Protein AF-0000000086677294 (afdb_homodimer)

Nearest PDB structures (foldseek):
  6sqw-assembly1_A  TM=6.968E-01  e=6.160E-03  Mus musculus
  2oie-assembly1_C  TM=7.156E-01  e=1.834E-02  Mus musculus
  2oie-assembly1_D  TM=7.224E-01  e=4.894E-02  Mus musculus
  5hzz-assembly2_D  TM=7.094E-01  e=3.888E-01  Deinococcus radiodurans R1 = ATCC 13939 = DSM 20539
  2yfc-assembly1_B  TM=7.334E-01  e=6.015E-01  Deinococcus radiodurans R1 = ATCC 13939 = DSM 20539

Structure (mmCIF, N/CA/C/O backbone):
data_AF-0000000086677294-model_v1
#
loop_
_entity.id
_entity.type
_entity.pdbx_description
1 polymer 'NTP pyrophosphohydrolase MazG putative catalytic core domain-containing protein'
#
loop_
_atom_site.group_PDB
_atom_site.id
_atom_site.type_symbol
_atom_site.label_atom_id
_atom_site.label_alt_id
_atom_site.label_comp_id
_atom_site.label_asym_id
_atom_site.label_entity_id
_atom_site.label_seq_id
_atom_site.pdbx_PDB_ins_code
_atom_site.Cartn_x
_atom_site.Cartn_y
_atom_site.Cartn_z
_atom_site.occupancy
_atom_site.B_iso_or_equiv
_atom_site.auth_seq_id
_atom_site.auth_comp_id
_atom_site.auth_asym_id
_atom_site.auth_atom_id
_atom_site.pdbx_PDB_model_num
ATOM 1 N N . MET A 1 1 ? -27.656 4.434 -43.625 1 32.38 1 MET A N 1
ATOM 2 C CA . MET A 1 1 ? -26.484 5.102 -43.094 1 32.38 1 MET A CA 1
ATOM 3 C C . MET A 1 1 ? -26.344 4.852 -41.594 1 32.38 1 MET A C 1
ATOM 5 O O . MET A 1 1 ? -27.172 5.289 -40.812 1 32.38 1 MET A O 1
ATOM 9 N N . SER A 1 2 ? -25.844 3.594 -41.125 1 30.48 2 SER A N 1
ATOM 10 C CA . SER A 1 2 ? -25.828 2.939 -39.812 1 30.48 2 SER A CA 1
ATOM 11 C C . SER A 1 2 ? -24.953 3.695 -38.812 1 30.48 2 SER A C 1
ATOM 13 O O . SER A 1 2 ? -23.75 3.885 -39.062 1 30.48 2 SER A O 1
ATOM 15 N N . ASP A 1 3 ? -25.484 4.688 -38.062 1 32.97 3 ASP A N 1
ATOM 16 C CA . ASP A 1 3 ? -24.812 5.434 -37 1 32.97 3 ASP A CA 1
ATOM 17 C C . ASP A 1 3 ? -24.219 4.492 -35.969 1 32.97 3 ASP A C 1
ATOM 19 O O . ASP A 1 3 ? -24.953 3.777 -35.281 1 32.97 3 ASP A O 1
ATOM 23 N N . GLU A 1 4 ? -23.047 3.916 -36.25 1 34.78 4 GLU A N 1
ATOM 24 C CA . GLU A 1 4 ? -22.344 3.09 -35.281 1 34.78 4 GLU A CA 1
ATOM 25 C C . GLU A 1 4 ? -22.094 3.85 -33.969 1 34.78 4 GLU A C 1
ATOM 27 O O . GLU A 1 4 ? -21.625 4.988 -34 1 34.78 4 GLU A O 1
ATOM 32 N N . PRO A 1 5 ? -22.906 3.586 -32.906 1 35.19 5 PRO A N 1
ATOM 33 C CA . PRO A 1 5 ? -22.656 4.266 -31.625 1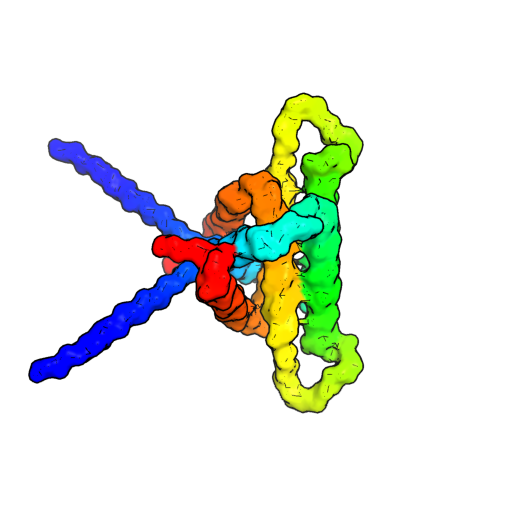 35.19 5 PRO A CA 1
ATOM 34 C C . PRO A 1 5 ? -21.188 4.203 -31.219 1 35.19 5 PRO A C 1
ATOM 36 O O . PRO A 1 5 ? -20.547 3.162 -31.375 1 35.19 5 PRO A O 1
ATOM 39 N N . THR A 1 6 ? -20.391 5.203 -31.516 1 31.95 6 THR A N 1
ATOM 40 C CA . THR A 1 6 ? -19.031 5.328 -30.984 1 31.95 6 THR A CA 1
ATOM 41 C C . THR A 1 6 ? -19.031 5.195 -29.469 1 31.95 6 THR A C 1
ATOM 43 O O . THR A 1 6 ? -19.609 6.031 -28.766 1 31.95 6 THR A O 1
ATOM 46 N N . THR A 1 7 ? -19.375 4.023 -28.938 1 31.12 7 THR A N 1
ATOM 47 C CA . THR A 1 7 ? -19.141 3.859 -27.516 1 31.12 7 THR A CA 1
ATOM 48 C C . THR A 1 7 ? -17.766 4.402 -27.141 1 31.12 7 THR A C 1
ATOM 50 O O . THR A 1 7 ? -16.734 3.904 -27.609 1 31.12 7 THR A O 1
ATOM 53 N N . THR A 1 8 ? -17.609 5.668 -27.172 1 30.52 8 THR A N 1
ATOM 54 C CA . THR A 1 8 ? -16.406 6.207 -26.531 1 30.52 8 THR A CA 1
ATOM 55 C C . THR A 1 8 ? -16.141 5.5 -25.203 1 30.52 8 THR A C 1
ATOM 57 O O . THR A 1 8 ? -16.984 5.52 -24.312 1 30.52 8 THR A O 1
ATOM 60 N N . SER A 1 9 ? -15.852 4.227 -25.219 1 31.84 9 SER A N 1
ATOM 61 C CA . SER A 1 9 ? -15.328 3.627 -24 1 31.84 9 SER A CA 1
ATOM 62 C C . SER A 1 9 ? -14.438 4.609 -23.234 1 31.84 9 SER A C 1
ATOM 64 O O . SER A 1 9 ? -13.328 4.914 -23.672 1 31.84 9 SER A O 1
ATOM 66 N N . ASP A 1 10 ? -14.867 5.711 -22.984 1 31.3 10 ASP A N 1
ATOM 67 C CA . ASP A 1 10 ? -14.188 6.547 -22 1 31.3 10 ASP A CA 1
ATOM 68 C C . ASP A 1 10 ? -13.641 5.707 -20.844 1 31.3 10 ASP A C 1
ATOM 70 O O . ASP A 1 10 ? -14.352 5.453 -19.859 1 31.3 10 ASP A O 1
ATOM 74 N N . THR A 1 11 ? -13.094 4.457 -21.047 1 34.56 11 THR A N 1
ATOM 75 C CA . THR A 1 11 ? -12.305 3.777 -20.016 1 34.56 11 THR A CA 1
ATOM 76 C C . THR A 1 11 ? -11.5 4.781 -19.203 1 34.56 11 THR A C 1
ATOM 78 O O . THR A 1 11 ? -10.523 5.348 -19.703 1 34.56 11 THR A O 1
ATOM 81 N N . ASN A 1 12 ? -12.031 5.812 -18.812 1 36.44 12 ASN A N 1
ATOM 82 C CA . ASN A 1 12 ? -11.375 6.609 -17.781 1 36.44 12 ASN A CA 1
ATOM 83 C C . ASN A 1 12 ? -10.359 5.785 -16.984 1 36.44 12 ASN A C 1
ATOM 85 O O . ASN A 1 12 ? -10.734 5.047 -16.078 1 36.44 12 ASN A O 1
ATOM 89 N N . THR A 1 13 ? -9.562 4.906 -17.516 1 45.16 13 THR A N 1
ATOM 90 C CA . THR A 1 13 ? -8.391 4.156 -17.094 1 45.16 13 THR A CA 1
ATOM 91 C C . THR A 1 13 ? -7.676 4.859 -15.945 1 45.16 13 THR A C 1
ATOM 93 O O . THR A 1 13 ? -6.766 5.66 -16.172 1 45.16 13 THR A O 1
ATOM 96 N N . GLY A 1 14 ? -8.43 5.602 -15.172 1 56.22 14 GLY A N 1
ATOM 97 C CA . GLY A 1 14 ? -7.863 6.383 -14.078 1 56.22 14 GLY A CA 1
ATOM 98 C C . GLY A 1 14 ? -6.797 5.637 -13.297 1 56.22 14 GLY A C 1
ATOM 99 O O . GLY A 1 14 ? -6.684 4.414 -13.406 1 56.22 14 GLY A O 1
ATOM 100 N N . ASP A 1 15 ? -5.738 6.336 -12.758 1 86.5 15 ASP A N 1
ATOM 101 C CA . ASP A 1 15 ? -4.527 6.02 -12 1 86.5 15 ASP A CA 1
ATOM 102 C C . ASP A 1 15 ? -4.871 5.305 -10.695 1 86.5 15 ASP A C 1
ATOM 104 O O . ASP A 1 15 ? -5.578 5.852 -9.844 1 86.5 15 ASP A O 1
ATOM 108 N N . THR A 1 16 ? -4.809 3.885 -10.727 1 97 16 THR A N 1
ATOM 109 C CA . THR A 1 16 ? -5.09 3.033 -9.578 1 97 16 THR A CA 1
ATOM 110 C C . THR A 1 16 ? -4.648 3.707 -8.281 1 97 16 THR A C 1
ATOM 112 O O . THR A 1 16 ? -5.355 3.65 -7.27 1 97 16 THR A O 1
ATOM 115 N N . PHE A 1 17 ? -3.607 4.391 -8.297 1 97.94 17 PHE A N 1
ATOM 116 C CA . PHE A 1 17 ? -3.135 5.07 -7.094 1 97.94 17 PHE A CA 1
ATOM 117 C C . PHE A 1 17 ? -4.047 6.234 -6.734 1 97.94 17 PHE A C 1
ATOM 119 O O . PHE A 1 17 ? -4.375 6.438 -5.562 1 97.94 17 PHE A O 1
ATOM 126 N N . THR A 1 18 ? -4.441 6.957 -7.684 1 96.75 18 THR A N 1
ATOM 127 C CA . THR A 1 18 ? -5.375 8.055 -7.438 1 96.75 18 THR A CA 1
ATOM 128 C C . THR A 1 18 ? -6.699 7.523 -6.891 1 96.75 18 THR A C 1
ATOM 130 O O . THR A 1 18 ? -7.285 8.117 -5.984 1 96.75 18 THR A O 1
ATOM 133 N N . HIS A 1 19 ? -7.168 6.434 -7.445 1 97 19 HIS A N 1
ATOM 134 C CA . HIS A 1 19 ? -8.375 5.809 -6.918 1 97 19 HIS A CA 1
ATOM 135 C C . HIS A 1 19 ? -8.219 5.465 -5.438 1 97 19 HIS A C 1
ATOM 137 O O . HIS A 1 19 ? -9.133 5.688 -4.645 1 97 19 HIS A O 1
ATOM 143 N N . LEU A 1 20 ? -7.09 4.906 -5.047 1 98.12 20 LEU A N 1
ATOM 144 C CA . LEU A 1 20 ? -6.832 4.57 -3.65 1 98.12 20 LEU A CA 1
ATOM 145 C C . LEU A 1 20 ? -6.895 5.816 -2.771 1 98.12 20 LEU A C 1
ATOM 147 O O . LEU A 1 20 ? -7.531 5.805 -1.717 1 98.12 20 LEU A O 1
ATOM 151 N N . VAL A 1 21 ? -6.25 6.887 -3.227 1 98.12 21 VAL A N 1
ATOM 152 C CA . VAL A 1 21 ? -6.195 8.125 -2.451 1 98.12 21 VAL A CA 1
ATOM 153 C C . VAL A 1 21 ? -7.602 8.688 -2.285 1 98.12 21 VAL A C 1
ATOM 155 O O . VAL A 1 21 ? -7.996 9.078 -1.183 1 98.12 21 VAL A O 1
ATOM 158 N N . GLU A 1 22 ? -8.328 8.68 -3.359 1 97.88 22 GLU A N 1
ATOM 159 C CA . GLU A 1 22 ? -9.688 9.211 -3.303 1 97.88 22 GLU A CA 1
ATOM 160 C C . GLU A 1 22 ? -10.586 8.336 -2.438 1 97.88 22 GLU A C 1
ATOM 162 O O . GLU A 1 22 ? -11.477 8.836 -1.748 1 97.88 22 GLU A O 1
ATOM 167 N N . LEU A 1 23 ? -10.422 7.066 -2.49 1 98.12 23 LEU A N 1
ATOM 168 C CA . LEU A 1 23 ? -11.164 6.152 -1.633 1 98.12 23 LEU A CA 1
ATOM 169 C C . LEU A 1 23 ? -10.891 6.445 -0.161 1 98.12 23 LEU A C 1
ATOM 171 O O . LEU A 1 23 ? -11.82 6.48 0.649 1 98.12 23 LEU A O 1
ATOM 175 N N . VAL A 1 24 ? -9.602 6.629 0.179 1 98.31 24 VAL A N 1
ATOM 176 C CA . VAL A 1 24 ? -9.219 6.926 1.557 1 98.31 24 VAL A CA 1
ATOM 177 C C . VAL A 1 24 ? -9.891 8.219 2.012 1 98.31 24 VAL A C 1
ATOM 179 O O . VAL A 1 24 ? -10.469 8.281 3.1 1 98.31 24 VAL A O 1
ATOM 182 N N . ALA A 1 25 ? -9.836 9.258 1.168 1 97.88 25 ALA A N 1
ATOM 183 C CA . ALA A 1 25 ? -10.492 10.523 1.489 1 97.88 25 ALA A CA 1
ATOM 184 C C . ALA A 1 25 ? -11.992 10.336 1.682 1 97.88 25 ALA A C 1
ATOM 186 O O . ALA A 1 25 ? -12.586 10.906 2.598 1 97.88 25 ALA A O 1
ATOM 187 N N . ALA A 1 26 ? -12.609 9.57 0.837 1 98.31 26 ALA A N 1
ATOM 188 C CA . ALA A 1 26 ? -14.047 9.305 0.915 1 98.31 26 ALA A CA 1
ATOM 189 C C . ALA A 1 26 ? -14.398 8.586 2.217 1 98.31 26 ALA A C 1
ATOM 191 O O . ALA A 1 26 ? -15.398 8.914 2.859 1 98.31 26 ALA A O 1
ATOM 192 N N . LEU A 1 27 ? -13.602 7.625 2.576 1 97.88 27 LEU A N 1
ATOM 193 C CA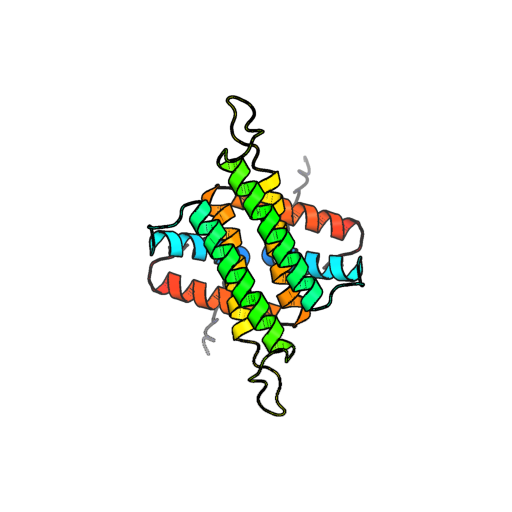 . LEU A 1 27 ? -13.828 6.879 3.809 1 97.88 27 LEU A CA 1
ATOM 194 C C . LEU A 1 27 ? -13.719 7.789 5.027 1 97.88 27 LEU A C 1
ATOM 196 O O . LEU A 1 27 ? -14.5 7.664 5.973 1 97.88 27 LEU A O 1
ATOM 200 N N . ASP A 1 28 ? -12.75 8.68 4.992 1 97.19 28 ASP A N 1
ATOM 201 C CA . ASP A 1 28 ? -12.617 9.648 6.078 1 97.19 28 ASP A CA 1
ATOM 202 C C . ASP A 1 28 ? -13.867 10.508 6.195 1 97.19 28 ASP A C 1
ATOM 204 O O . ASP A 1 28 ? -14.281 10.859 7.305 1 97.19 28 ASP A O 1
ATOM 208 N N . ARG A 1 29 ? -14.414 10.914 5.059 1 96.12 29 ARG A N 1
ATOM 209 C CA . ARG A 1 29 ? -15.625 11.719 5.055 1 96.12 29 ARG A CA 1
ATOM 210 C C . ARG A 1 29 ? -16.812 10.93 5.594 1 96.12 29 ARG A C 1
ATOM 212 O O . ARG A 1 29 ? -17.609 11.445 6.375 1 96.12 29 ARG A O 1
ATOM 219 N N . ARG A 1 30 ? -16.938 9.75 5.172 1 96.69 30 ARG A N 1
ATOM 220 C CA . ARG A 1 30 ? -18.062 8.898 5.551 1 96.69 30 ARG A CA 1
ATOM 221 C C . ARG A 1 30 ? -17.984 8.508 7.023 1 96.69 30 ARG A C 1
ATOM 223 O O . ARG A 1 30 ? -19 8.43 7.707 1 96.69 30 ARG A O 1
ATOM 230 N N . PHE A 1 31 ? -16.703 8.195 7.461 1 96.81 31 PHE A N 1
ATOM 231 C CA . PHE A 1 31 ? -16.438 7.809 8.844 1 96.81 31 PHE A CA 1
ATOM 232 C C . PHE A 1 31 ? -15.453 8.766 9.5 1 96.81 31 PHE A C 1
ATOM 234 O O . PHE A 1 31 ? -14.281 8.438 9.672 1 96.81 31 PHE A O 1
ATOM 241 N N . PRO A 1 32 ? -15.945 9.922 9.984 1 94.88 32 PRO A N 1
ATOM 242 C CA . PRO A 1 32 ? -15.039 11 10.375 1 94.88 32 PRO A CA 1
ATOM 243 C C . PRO A 1 32 ? -14.406 10.766 11.75 1 94.88 32 PRO A C 1
ATOM 245 O O . PRO A 1 32 ? -13.453 11.461 12.117 1 94.88 32 PRO A O 1
ATOM 248 N N . SER A 1 33 ? -14.906 9.797 12.461 1 94.88 33 SER A N 1
ATOM 249 C CA . SER A 1 33 ? -14.375 9.57 13.805 1 94.88 33 SER A CA 1
ATOM 250 C C . SER A 1 33 ? -13.297 8.5 13.797 1 94.88 33 SER A C 1
ATOM 252 O O . SER A 1 33 ? -13.25 7.656 12.906 1 94.88 33 SER A O 1
ATOM 254 N N . HIS A 1 34 ? -12.336 8.508 14.797 1 93.5 34 HIS A N 1
ATOM 255 C CA . HIS A 1 34 ? -11.328 7.48 15.047 1 93.5 34 HIS A CA 1
ATOM 256 C C . HIS A 1 34 ? -10.352 7.379 13.883 1 93.5 34 HIS A C 1
ATOM 258 O O . HIS A 1 34 ? -10.023 6.277 13.438 1 93.5 34 HIS A O 1
ATOM 264 N N . ASN A 1 35 ? -10.031 8.547 13.336 1 96.62 35 ASN A N 1
ATOM 265 C CA . ASN A 1 35 ? -9.07 8.57 12.227 1 96.62 35 ASN A CA 1
ATOM 266 C C . ASN A 1 35 ? -7.773 9.258 12.625 1 96.62 35 ASN A C 1
ATOM 268 O O . ASN A 1 35 ? -7.07 9.805 11.773 1 96.62 35 ASN A O 1
ATOM 272 N N . GLY A 1 36 ? -7.434 9.258 13.93 1 96.81 36 GLY A N 1
ATOM 273 C CA . GLY A 1 36 ? -6.16 9.789 14.391 1 96.81 36 GLY A CA 1
ATOM 274 C C . GLY A 1 36 ? -4.973 8.93 14 1 96.81 36 GLY A C 1
ATOM 275 O O . GLY A 1 36 ? -5.148 7.812 13.5 1 96.81 36 GLY A O 1
ATOM 276 N N . PRO A 1 37 ? -3.795 9.461 14.25 1 97.06 37 PRO A N 1
ATOM 277 C CA . PRO A 1 37 ? -2.598 8.766 13.766 1 97.06 37 PRO A CA 1
ATOM 278 C C . PRO A 1 37 ? -2.428 7.387 14.391 1 97.06 37 PRO A C 1
ATOM 280 O O . PRO A 1 37 ? -2.082 6.43 13.688 1 97.06 37 PRO A O 1
ATOM 283 N N . PHE A 1 38 ? -2.686 7.27 15.68 1 97.56 38 PHE A N 1
ATOM 284 C CA . PHE A 1 38 ? -2.463 5.996 16.344 1 97.56 38 PHE A CA 1
ATOM 285 C C . PHE A 1 38 ? -3.564 5.004 16 1 97.56 38 PHE A C 1
ATOM 287 O O . PHE A 1 38 ? -3.32 3.795 15.938 1 97.56 38 PHE A O 1
ATOM 294 N N . GLU A 1 39 ? -4.793 5.48 15.797 1 98.38 39 GLU A N 1
ATOM 295 C CA . GLU A 1 39 ? -5.855 4.617 15.289 1 98.38 39 GLU A CA 1
ATOM 296 C C . GLU A 1 39 ? -5.52 4.09 13.898 1 98.38 39 GLU A C 1
ATOM 298 O O . GLU A 1 39 ? -5.801 2.93 13.586 1 98.38 39 GLU A O 1
ATOM 303 N N . ARG A 1 40 ? -4.922 4.934 13.07 1 98.62 40 ARG A N 1
ATOM 304 C CA . ARG A 1 40 ? -4.523 4.523 11.727 1 98.62 40 ARG A CA 1
ATOM 305 C C . ARG A 1 40 ? -3.436 3.459 11.781 1 98.62 40 ARG A C 1
ATOM 307 O O . ARG A 1 40 ? -3.459 2.502 11.008 1 98.62 40 ARG A O 1
ATOM 314 N N . VAL A 1 41 ? -2.488 3.619 12.727 1 98.75 41 VAL A N 1
ATOM 315 C CA . VAL A 1 41 ? -1.447 2.613 12.914 1 98.75 41 VAL A CA 1
ATOM 316 C C . VAL A 1 41 ? -2.074 1.3 13.375 1 98.75 41 VAL A C 1
ATOM 318 O O . VAL A 1 41 ? -1.703 0.225 12.898 1 98.75 41 VAL A O 1
ATOM 321 N N . SER A 1 42 ? -3.008 1.383 14.297 1 98.75 42 SER A N 1
ATOM 322 C CA . SER A 1 42 ? -3.695 0.194 14.781 1 98.75 42 SER A CA 1
ATOM 323 C C . SER A 1 42 ? -4.41 -0.54 13.656 1 98.75 42 SER A C 1
ATOM 325 O O . SER A 1 42 ? -4.359 -1.769 13.578 1 98.75 42 SER A O 1
ATOM 327 N N . ARG A 1 43 ? -5.07 0.161 12.781 1 98.62 43 ARG A N 1
ATOM 328 C CA . ARG A 1 43 ? -5.762 -0.446 11.648 1 98.62 43 ARG A CA 1
ATOM 329 C C . ARG A 1 43 ? -4.773 -1.122 10.703 1 98.62 43 ARG A C 1
ATOM 331 O O . ARG A 1 43 ? -5.043 -2.211 10.188 1 98.62 43 ARG A O 1
ATOM 338 N N . LEU A 1 44 ? -3.652 -0.439 10.461 1 98.88 44 LEU A N 1
ATOM 339 C CA . LEU A 1 44 ? -2.637 -1.061 9.617 1 98.88 44 LEU A CA 1
ATOM 340 C C . LEU A 1 44 ? -2.189 -2.396 10.203 1 98.88 44 LEU A C 1
ATOM 342 O O . LEU A 1 44 ? -2.031 -3.377 9.477 1 98.88 44 LEU A O 1
ATOM 346 N N . ALA A 1 45 ? -1.945 -2.408 11.516 1 98.81 45 ALA A N 1
ATOM 347 C CA . ALA A 1 45 ? -1.541 -3.645 12.18 1 98.81 45 ALA A CA 1
ATOM 348 C C . ALA A 1 45 ? -2.596 -4.734 12 1 98.81 45 ALA A C 1
ATOM 350 O O . ALA A 1 45 ? -2.264 -5.887 11.719 1 98.81 45 ALA A O 1
ATOM 351 N N . GLU A 1 46 ? -3.881 -4.402 12.18 1 98.88 46 GLU A N 1
ATOM 352 C CA . GLU A 1 46 ? -4.98 -5.34 11.977 1 98.88 46 GLU A CA 1
ATOM 353 C C . GLU A 1 46 ? -4.965 -5.895 10.555 1 98.88 46 GLU A C 1
ATOM 355 O O . GLU A 1 46 ? -5 -7.113 10.359 1 98.88 46 GLU A O 1
ATOM 360 N N . GLU A 1 47 ? -4.891 -4.973 9.547 1 98.88 47 GLU A N 1
ATOM 361 C CA . GLU A 1 47 ? -4.938 -5.391 8.148 1 98.88 47 GLU A CA 1
ATOM 362 C C . GLU A 1 47 ? -3.719 -6.23 7.781 1 98.88 47 GLU A C 1
ATOM 364 O O . GLU A 1 47 ? -3.812 -7.145 6.957 1 98.88 47 GLU A O 1
ATOM 369 N N . ALA A 1 48 ? -2.541 -5.871 8.344 1 98.88 48 ALA A N 1
ATOM 370 C CA . ALA A 1 48 ? -1.354 -6.688 8.102 1 98.88 48 ALA A CA 1
ATOM 371 C C . ALA A 1 48 ? -1.54 -8.102 8.648 1 98.88 48 ALA A C 1
ATOM 373 O O . ALA A 1 48 ? -1.13 -9.078 8.016 1 98.88 48 ALA A O 1
ATOM 374 N N . GLY A 1 49 ? -2.113 -8.188 9.836 1 98.75 49 GLY A N 1
ATOM 375 C CA . GLY A 1 49 ? -2.428 -9.5 10.383 1 98.75 49 GLY A CA 1
ATOM 376 C C . GLY A 1 49 ? -3.402 -10.289 9.531 1 98.75 49 GLY A C 1
ATOM 377 O O . GLY A 1 49 ? -3.219 -11.484 9.312 1 98.75 49 GLY A O 1
ATOM 378 N N . GLU A 1 50 ? -4.461 -9.68 9.07 1 98.81 50 GLU A N 1
ATOM 379 C CA . GLU A 1 50 ? -5.438 -10.352 8.219 1 98.81 50 GLU A CA 1
ATOM 380 C C . GLU A 1 50 ? -4.812 -10.781 6.895 1 98.81 50 GLU A C 1
ATOM 382 O O . GLU A 1 50 ? -5.148 -11.836 6.355 1 98.81 50 GLU A O 1
ATOM 387 N N . LEU A 1 51 ? -3.928 -9.953 6.336 1 98.75 51 LEU A N 1
ATOM 388 C CA . LEU A 1 51 ? -3.234 -10.367 5.117 1 98.75 51 LEU A CA 1
ATOM 389 C C . LEU A 1 51 ? -2.33 -11.562 5.387 1 98.75 51 LEU A C 1
ATOM 391 O O . LEU A 1 51 ? -2.256 -12.484 4.57 1 98.75 51 LEU A O 1
ATOM 395 N N . ALA A 1 52 ? -1.611 -11.57 6.512 1 98.5 52 ALA A N 1
ATOM 396 C CA . ALA A 1 52 ? -0.802 -12.727 6.891 1 98.5 52 ALA A CA 1
ATOM 397 C C . ALA A 1 52 ? -1.646 -14 6.941 1 98.5 52 ALA A C 1
ATOM 399 O O . ALA A 1 52 ? -1.239 -15.039 6.426 1 98.5 52 ALA A O 1
ATOM 400 N N . ALA A 1 53 ? -2.834 -13.938 7.531 1 97.94 53 ALA A N 1
ATOM 401 C CA . ALA A 1 53 ? -3.736 -15.086 7.605 1 97.94 53 ALA A CA 1
ATOM 402 C C . ALA A 1 53 ? -4.16 -15.539 6.215 1 97.94 53 ALA A C 1
ATOM 404 O O . ALA A 1 53 ? -4.254 -16.734 5.949 1 97.94 53 ALA A O 1
ATOM 405 N N . ALA A 1 54 ? -4.402 -14.562 5.34 1 97.69 54 ALA A N 1
ATOM 406 C CA . ALA A 1 54 ? -4.793 -14.898 3.973 1 97.69 54 ALA A CA 1
ATOM 407 C C . ALA A 1 54 ? -3.672 -15.625 3.242 1 97.69 54 ALA A C 1
ATOM 409 O O . ALA A 1 54 ? -3.924 -16.547 2.471 1 97.69 54 ALA A O 1
ATOM 410 N N . VAL A 1 55 ? -2.42 -15.211 3.461 1 97.56 55 VAL A N 1
ATOM 411 C CA . VAL A 1 55 ? -1.273 -15.891 2.867 1 97.56 55 VAL A CA 1
ATOM 412 C C . VAL A 1 55 ? -1.169 -17.312 3.422 1 97.56 55 VAL A C 1
ATOM 414 O O . VAL A 1 55 ? -0.948 -18.266 2.67 1 97.56 55 VAL A O 1
ATOM 417 N N . ASN A 1 56 ? -1.328 -17.438 4.762 1 95.38 56 ASN A N 1
ATOM 418 C CA . ASN A 1 56 ? -1.337 -18.766 5.355 1 95.38 56 ASN A CA 1
ATOM 419 C C . ASN A 1 56 ? -2.359 -19.672 4.68 1 95.38 56 ASN A C 1
ATOM 421 O O . ASN A 1 56 ? -2.061 -20.828 4.375 1 95.38 56 ASN A O 1
ATOM 425 N N . HIS A 1 57 ? -3.518 -19.141 4.473 1 94.38 57 HIS A N 1
ATOM 426 C CA . HIS A 1 57 ? -4.574 -19.906 3.82 1 94.38 57 HIS A CA 1
ATOM 427 C C . HIS A 1 57 ? -4.172 -20.297 2.406 1 94.38 57 HIS A C 1
ATOM 429 O O . HIS A 1 57 ? -4.348 -21.453 2.008 1 94.38 57 HIS A O 1
ATOM 435 N N . ALA A 1 58 ? -3.672 -19.328 1.661 1 93.62 58 ALA A N 1
ATOM 436 C CA . ALA A 1 58 ? -3.244 -19.594 0.289 1 93.62 58 ALA A CA 1
ATOM 437 C C . ALA A 1 58 ? -2.168 -20.672 0.247 1 93.62 58 ALA A C 1
ATOM 439 O O . ALA A 1 58 ? -2.078 -21.438 -0.721 1 93.62 58 ALA A O 1
ATOM 440 N N . GLU A 1 59 ? -1.377 -20.781 1.344 1 93.81 59 GLU A N 1
ATOM 441 C CA . GLU A 1 59 ? -0.275 -21.734 1.41 1 93.81 59 GLU A CA 1
ATOM 442 C C . GLU A 1 59 ? -0.706 -23.031 2.094 1 93.81 59 GLU A C 1
ATOM 444 O O . GLU A 1 59 ? 0.123 -23.906 2.363 1 93.81 59 GLU A O 1
ATOM 449 N N . GLY A 1 60 ? -1.909 -23.094 2.279 1 85.44 60 GLY A N 1
ATOM 450 C CA . GLY A 1 60 ? -2.463 -24.328 2.824 1 85.44 60 GLY A CA 1
ATOM 451 C C . GLY A 1 60 ? -2.213 -24.484 4.312 1 85.44 60 GLY A C 1
ATOM 452 O O . GLY A 1 60 ? -2.281 -25.594 4.84 1 85.44 60 GLY A O 1
ATOM 453 N N . MET A 1 61 ? -1.601 -23.359 4.824 1 69.44 61 MET A N 1
ATOM 454 C CA . MET A 1 61 ? -1.323 -23.391 6.258 1 69.44 61 MET A CA 1
ATOM 455 C C . MET A 1 61 ? -2.574 -23.047 7.062 1 69.44 61 MET A C 1
ATOM 457 O O . MET A 1 61 ? -2.551 -23.078 8.297 1 69.44 61 MET A O 1
ATOM 461 N N . GLY A 1 62 ? -3.576 -23.516 6.734 1 55.5 62 GLY A N 1
ATOM 462 C CA . GLY A 1 62 ? -4.82 -23.438 7.484 1 55.5 62 GLY A CA 1
ATOM 463 C C . GLY A 1 62 ? -5.754 -24.594 7.207 1 55.5 62 GLY A C 1
ATOM 464 O O . GLY A 1 62 ? -5.504 -25.406 6.309 1 55.5 62 GLY A O 1
ATOM 465 N N . VAL A 1 63 ? -6.602 -24.859 8.312 1 49.78 63 VAL A N 1
ATOM 466 C CA . VAL A 1 63 ? -7.5 -26.016 8.398 1 49.78 63 VAL A CA 1
ATOM 467 C C . VAL A 1 63 ? -8.219 -26.203 7.062 1 49.78 63 VAL A C 1
ATOM 469 O O . VAL A 1 63 ? -8.453 -27.344 6.637 1 49.78 63 VAL A O 1
ATOM 472 N N . LYS A 1 64 ? -8.781 -24.984 6.652 1 49.94 64 LYS A N 1
ATOM 473 C CA . LYS A 1 64 ? -9.906 -25.344 5.785 1 49.94 64 LYS A CA 1
ATOM 474 C C . LYS A 1 64 ? -9.43 -25.672 4.375 1 49.94 64 LYS A C 1
ATOM 476 O O . LYS A 1 64 ? -9.578 -24.859 3.457 1 49.94 64 LYS A O 1
ATOM 481 N N . ASN A 1 65 ? -8.031 -25.938 4.172 1 46.84 65 ASN A N 1
ATOM 482 C CA . ASN A 1 65 ? -7.848 -26.281 2.764 1 46.84 65 ASN A CA 1
ATOM 483 C C . ASN A 1 65 ? -8.914 -27.25 2.279 1 46.84 65 ASN A C 1
ATOM 485 O O . ASN A 1 65 ? -8.938 -28.422 2.697 1 46.84 65 ASN A O 1
ATOM 489 N N . ASP A 1 66 ? -10.008 -26.844 2.102 1 46.78 66 ASP A N 1
ATOM 490 C CA . ASP A 1 66 ? -10.82 -27.828 1.372 1 46.78 66 ASP A CA 1
ATOM 491 C C . ASP A 1 66 ? -10.023 -28.453 0.228 1 46.78 66 ASP A C 1
ATOM 493 O O . ASP A 1 66 ? -9.023 -27.891 -0.217 1 46.78 66 ASP A O 1
ATOM 497 N N . LYS A 1 67 ? -10.602 -29.469 -0.585 1 48.56 67 LYS A N 1
ATOM 498 C CA . LYS A 1 67 ? -10.195 -30.375 -1.646 1 48.56 67 LYS A CA 1
ATOM 499 C C . LYS A 1 67 ? -9.336 -29.672 -2.688 1 48.56 67 LYS A C 1
ATOM 501 O O . LYS A 1 67 ? -9.289 -28.438 -2.723 1 48.56 67 LYS A O 1
ATOM 506 N N . HIS A 1 68 ? -9.094 -30.188 -3.945 1 53.5 68 HIS A N 1
ATOM 507 C CA . HIS A 1 68 ? -8.367 -30.375 -5.199 1 53.5 68 HIS A CA 1
ATOM 508 C C . HIS A 1 68 ? -8.367 -29.094 -6.023 1 53.5 68 HIS A C 1
ATOM 510 O O . HIS A 1 68 ? -7.867 -29.078 -7.152 1 53.5 68 HIS A O 1
ATOM 516 N N . GLY A 1 69 ? -8.961 -27.812 -5.543 1 58.78 69 GLY A N 1
ATOM 517 C CA . GLY A 1 69 ? -9.047 -26.797 -6.578 1 58.78 69 GLY A CA 1
ATOM 518 C C . GLY A 1 69 ? -8.164 -25.594 -6.305 1 58.78 69 GLY A C 1
ATOM 519 O O . GLY A 1 69 ? -7.422 -25.562 -5.32 1 58.78 69 GLY A O 1
ATOM 520 N N . THR A 1 70 ? -7.812 -24.703 -7.305 1 64.5 70 THR A N 1
ATOM 521 C CA . THR A 1 70 ? -7.094 -23.438 -7.227 1 64.5 70 THR A CA 1
ATOM 522 C C . THR A 1 70 ? -7.625 -22.594 -6.074 1 64.5 70 THR A C 1
ATOM 524 O O . THR A 1 70 ? -8.836 -22.375 -5.957 1 64.5 70 THR A O 1
ATOM 527 N N . PRO A 1 71 ? -6.734 -22.375 -5.027 1 72.81 71 PRO A N 1
ATOM 528 C CA . PRO A 1 71 ? -7.195 -21.562 -3.891 1 72.81 71 PRO A CA 1
ATOM 529 C C . PRO A 1 71 ? -7.898 -20.281 -4.324 1 72.81 71 PRO A C 1
ATOM 531 O O . PRO A 1 71 ? -7.504 -19.656 -5.312 1 72.81 71 PRO A O 1
ATOM 534 N N . ASP A 1 72 ? -9.055 -20.078 -3.799 1 85.62 72 ASP A N 1
ATOM 535 C CA . ASP A 1 72 ? -9.742 -18.797 -3.949 1 85.62 72 ASP A CA 1
ATOM 536 C C . ASP A 1 72 ? -8.938 -17.672 -3.314 1 85.62 72 ASP A C 1
ATOM 538 O O . ASP A 1 72 ? -8.766 -17.625 -2.094 1 85.62 72 ASP A O 1
ATOM 542 N N . LEU A 1 73 ? -8.344 -16.781 -4.203 1 94.81 73 LEU A N 1
ATOM 543 C CA . LEU A 1 73 ? -7.449 -15.727 -3.725 1 94.81 73 LEU A CA 1
ATOM 544 C C . LEU A 1 73 ? -8.203 -14.406 -3.557 1 94.81 73 LEU A C 1
ATOM 546 O O . LEU A 1 73 ? -7.586 -13.352 -3.404 1 94.81 73 LEU A O 1
ATOM 550 N N . THR A 1 74 ? -9.531 -14.453 -3.562 1 96.06 74 THR A N 1
ATOM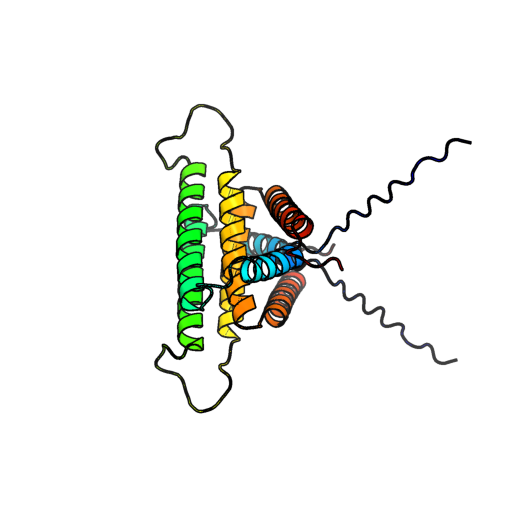 551 C CA . THR A 1 74 ? -10.352 -13.258 -3.428 1 96.06 74 THR A CA 1
ATOM 552 C C . THR A 1 74 ? -10.086 -12.562 -2.094 1 96.06 74 THR A C 1
ATOM 554 O O . THR A 1 74 ? -9.977 -11.344 -2.035 1 96.06 74 THR A O 1
ATOM 557 N N . ASN A 1 75 ? -10.047 -13.414 -1.077 1 97.25 75 ASN A N 1
ATOM 558 C CA . ASN A 1 75 ? -9.773 -12.836 0.236 1 97.25 75 ASN A CA 1
ATOM 559 C C . ASN A 1 75 ? -8.383 -12.219 0.301 1 97.25 75 ASN A C 1
ATOM 561 O O . ASN A 1 75 ? -8.195 -11.18 0.945 1 97.25 75 ASN A O 1
ATOM 565 N N . LEU A 1 76 ? -7.402 -12.836 -0.327 1 98.19 76 LEU A N 1
ATOM 566 C CA . LEU A 1 76 ? -6.051 -12.289 -0.366 1 98.19 76 LEU A CA 1
ATOM 567 C C . LEU A 1 76 ? -6.035 -10.93 -1.054 1 98.19 76 LEU A C 1
ATOM 569 O O . LEU A 1 76 ? -5.422 -9.984 -0.554 1 98.19 76 LEU A O 1
ATOM 573 N N . VAL A 1 77 ? -6.738 -10.758 -2.146 1 98.75 77 VAL A N 1
ATOM 574 C CA . VAL A 1 77 ? -6.832 -9.5 -2.873 1 98.75 77 VAL A CA 1
ATOM 575 C C . VAL A 1 77 ? -7.438 -8.43 -1.969 1 98.75 77 VAL A C 1
ATOM 577 O O . VAL A 1 77 ? -6.922 -7.309 -1.895 1 98.75 77 VAL A O 1
ATOM 580 N N . LYS A 1 78 ? -8.508 -8.82 -1.291 1 98.75 78 LYS A N 1
ATOM 581 C CA . LYS A 1 78 ? -9.172 -7.891 -0.383 1 98.75 78 LYS A CA 1
ATOM 582 C C . LYS A 1 78 ? -8.211 -7.406 0.702 1 98.75 78 LYS A C 1
ATOM 584 O O . LYS A 1 78 ? -8.164 -6.211 1.006 1 98.75 78 LYS A O 1
ATOM 589 N N . GLU A 1 79 ? -7.484 -8.32 1.29 1 98.88 79 GLU A N 1
ATOM 590 C CA . GLU A 1 79 ? -6.602 -7.945 2.391 1 98.88 79 GLU A CA 1
ATOM 591 C C . GLU A 1 79 ? -5.426 -7.105 1.896 1 98.88 79 GLU A C 1
ATOM 593 O O . GLU A 1 79 ? -4.953 -6.211 2.6 1 98.88 79 GLU A O 1
ATOM 598 N N . VAL A 1 80 ? -4.93 -7.395 0.709 1 98.94 80 VAL A N 1
ATOM 599 C CA . VAL A 1 80 ? -3.893 -6.539 0.141 1 98.94 80 VAL A CA 1
ATOM 600 C C . VAL A 1 80 ? -4.426 -5.117 -0.018 1 98.94 80 VAL A C 1
ATOM 602 O O . VAL A 1 80 ? -3.762 -4.152 0.373 1 98.94 80 VAL A O 1
ATOM 605 N N . GLU A 1 81 ? -5.582 -4.973 -0.57 1 98.94 81 GLU A N 1
ATOM 606 C CA . GLU A 1 81 ? -6.18 -3.65 -0.742 1 98.94 81 GLU A CA 1
ATOM 607 C C . GLU A 1 81 ? -6.324 -2.932 0.596 1 98.94 81 GLU A C 1
ATOM 609 O O . GLU A 1 81 ? -6.062 -1.731 0.695 1 98.94 81 GLU A O 1
ATOM 614 N N . ASP A 1 82 ? -6.777 -3.674 1.572 1 98.94 82 ASP A N 1
ATOM 615 C CA . ASP A 1 82 ? -6.988 -3.064 2.881 1 98.94 82 ASP A CA 1
ATOM 616 C C . ASP A 1 82 ? -5.672 -2.559 3.469 1 98.94 82 ASP A C 1
ATOM 618 O O . ASP A 1 82 ? -5.637 -1.51 4.113 1 98.94 82 ASP A O 1
ATOM 622 N N . VAL A 1 83 ? -4.57 -3.271 3.295 1 98.94 83 VAL A N 1
ATOM 623 C CA . VAL A 1 83 ? -3.262 -2.809 3.748 1 98.94 83 VAL A CA 1
ATOM 624 C C . VAL A 1 83 ? -2.859 -1.559 2.969 1 98.94 83 VAL A C 1
ATOM 626 O O . VAL 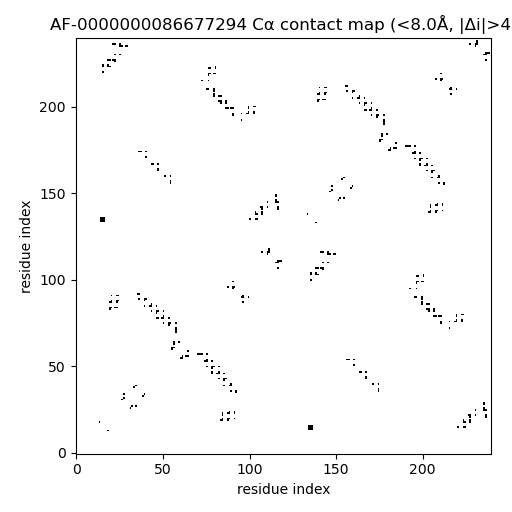A 1 83 ? -2.377 -0.584 3.551 1 98.94 83 VAL A O 1
ATOM 629 N N . LEU A 1 84 ? -3.027 -1.582 1.652 1 98.94 84 LEU A N 1
ATOM 630 C CA . LEU A 1 84 ? -2.699 -0.418 0.836 1 98.94 84 LEU A CA 1
ATOM 631 C C . LEU A 1 84 ? -3.471 0.81 1.306 1 98.94 84 LEU A C 1
ATOM 633 O O . LEU A 1 84 ? -2.889 1.878 1.501 1 98.94 84 LEU A O 1
ATOM 637 N N . ARG A 1 85 ? -4.754 0.643 1.533 1 98.88 85 ARG A N 1
ATOM 638 C CA . ARG A 1 85 ? -5.582 1.767 1.959 1 98.88 85 ARG A CA 1
ATOM 639 C C . ARG A 1 85 ? -5.148 2.277 3.328 1 98.88 85 ARG A C 1
ATOM 641 O O . ARG A 1 85 ? -5.164 3.484 3.578 1 98.88 85 ARG A O 1
ATOM 648 N N . SER A 1 86 ? -4.816 1.381 4.156 1 98.88 86 SER A N 1
ATOM 649 C CA . SER A 1 86 ? -4.383 1.787 5.488 1 98.88 86 SER A CA 1
ATOM 650 C C . SER A 1 86 ? -3.098 2.604 5.426 1 98.88 86 SER A C 1
ATOM 652 O O . SER A 1 86 ? -2.98 3.637 6.086 1 98.88 86 SER A O 1
ATOM 654 N N . ALA A 1 87 ? -2.139 2.154 4.633 1 98.94 87 ALA A N 1
ATOM 655 C CA . ALA A 1 87 ? -0.882 2.881 4.484 1 98.94 87 ALA A CA 1
ATOM 656 C C . ALA A 1 87 ? -1.111 4.246 3.84 1 98.94 87 ALA A C 1
ATOM 658 O O . ALA A 1 87 ? -0.58 5.258 4.305 1 98.94 87 ALA A O 1
ATOM 659 N N . ILE A 1 88 ? -1.899 4.285 2.834 1 98.81 88 ILE A N 1
ATOM 660 C CA . ILE A 1 88 ? -2.213 5.531 2.148 1 98.81 88 ILE A CA 1
ATOM 661 C C . ILE A 1 88 ? -2.982 6.461 3.086 1 98.81 88 ILE A C 1
ATOM 663 O O . ILE A 1 88 ? -2.803 7.68 3.049 1 98.81 88 ILE A O 1
ATOM 667 N N . GLY A 1 89 ? -3.844 5.848 3.936 1 98.69 89 GLY A N 1
ATOM 668 C CA . GLY A 1 89 ? -4.535 6.641 4.941 1 98.69 89 GLY A CA 1
ATOM 669 C C . GLY A 1 89 ? -3.59 7.41 5.844 1 98.69 89 GLY A C 1
ATOM 670 O O . GLY A 1 89 ? -3.852 8.57 6.188 1 98.69 89 GLY A O 1
ATOM 671 N N . ILE A 1 90 ? -2.523 6.773 6.207 1 98.88 90 ILE A N 1
ATOM 672 C CA . ILE A 1 90 ? -1.521 7.438 7.035 1 98.88 90 ILE A CA 1
ATOM 673 C C . ILE A 1 90 ? -0.867 8.57 6.242 1 98.88 90 ILE A C 1
ATOM 675 O O . ILE A 1 90 ? -0.73 9.688 6.746 1 98.88 90 ILE A O 1
ATOM 679 N N . ALA A 1 91 ? -0.457 8.312 5.012 1 98.81 91 ALA A N 1
ATOM 680 C CA . ALA A 1 91 ? 0.121 9.359 4.164 1 98.81 91 ALA A CA 1
ATOM 681 C C . ALA A 1 91 ? -0.85 10.516 3.986 1 98.81 91 ALA A C 1
ATOM 683 O O . ALA A 1 91 ? -0.447 11.688 4.023 1 98.81 91 ALA A O 1
ATOM 684 N N . HIS A 1 92 ? -2.09 10.203 3.812 1 98.56 92 HIS A N 1
ATOM 685 C CA . HIS A 1 92 ? -3.137 11.203 3.648 1 98.56 92 HIS A CA 1
ATOM 686 C C . HIS A 1 92 ? -3.275 12.07 4.898 1 98.56 92 HIS A C 1
ATOM 688 O O . HIS A 1 92 ? -3.381 13.297 4.801 1 98.56 92 HIS A O 1
ATOM 694 N N . HIS A 1 93 ? -3.285 11.445 6.004 1 98 93 HIS A N 1
ATOM 695 C CA . HIS A 1 93 ? -3.418 12.141 7.281 1 98 93 HIS A CA 1
ATOM 696 C C . HIS A 1 93 ? -2.33 13.195 7.449 1 98 93 HIS A C 1
ATOM 698 O O . HIS A 1 93 ? -2.605 14.312 7.891 1 98 93 HIS A O 1
ATOM 704 N N . TYR A 1 94 ? -1.126 12.898 7.039 1 97.56 94 TYR A N 1
ATOM 705 C CA . TYR A 1 94 ? 0.011 13.781 7.273 1 97.56 94 TYR A CA 1
ATOM 706 C C . TYR A 1 94 ? 0.251 14.695 6.074 1 97.56 94 TYR A C 1
ATOM 708 O O . TYR A 1 94 ? 1.203 15.477 6.066 1 97.56 94 TYR A O 1
ATOM 716 N N . GLY A 1 95 ? -0.557 14.539 5.016 1 97.31 95 GLY A N 1
ATOM 717 C CA . GLY A 1 95 ? -0.459 15.422 3.867 1 97.31 95 GLY A CA 1
ATOM 718 C C . GLY A 1 95 ? 0.761 15.156 3.008 1 97.31 95 GLY A C 1
ATOM 719 O O . GLY A 1 95 ? 1.339 16.078 2.432 1 97.31 95 GLY A O 1
ATOM 720 N N . VAL A 1 96 ? 1.152 13.883 2.891 1 98.12 96 VAL A N 1
ATOM 721 C CA . VAL A 1 96 ? 2.402 13.617 2.189 1 98.12 96 VAL A CA 1
ATOM 722 C C . VAL A 1 96 ? 2.131 12.758 0.956 1 98.12 96 VAL A C 1
ATOM 724 O O . VAL A 1 96 ? 2.992 11.992 0.525 1 98.12 96 VAL A O 1
ATOM 727 N N . ILE A 1 97 ? 0.981 12.828 0.349 1 98.31 97 ILE A N 1
ATOM 728 C CA . ILE A 1 97 ? 0.649 12.047 -0.834 1 98.31 97 ILE A CA 1
ATOM 729 C C . ILE A 1 97 ? 1.569 12.438 -1.988 1 98.31 97 ILE A C 1
ATOM 731 O O . ILE A 1 97 ? 2.098 11.57 -2.691 1 98.31 97 ILE A O 1
ATOM 735 N N . ASP A 1 98 ? 1.738 13.75 -2.178 1 97.62 98 ASP A N 1
ATOM 736 C CA . ASP A 1 98 ? 2.568 14.188 -3.295 1 97.62 98 ASP A CA 1
ATOM 737 C C . ASP A 1 98 ? 4.027 13.789 -3.088 1 97.62 98 ASP A C 1
ATOM 739 O O . ASP A 1 98 ? 4.66 13.242 -3.994 1 97.62 98 ASP A O 1
ATOM 743 N N . PRO A 1 99 ? 4.586 13.992 -1.923 1 97.88 99 PRO A N 1
ATOM 744 C CA . PRO A 1 99 ? 5.934 13.477 -1.675 1 97.88 99 PRO A CA 1
ATOM 745 C C . PRO A 1 99 ? 6.039 11.969 -1.885 1 97.88 99 PRO A C 1
ATOM 747 O O . PRO A 1 99 ? 7.066 11.477 -2.352 1 97.88 99 PRO A O 1
ATOM 750 N N . LEU A 1 100 ? 5.051 11.211 -1.503 1 98.56 100 LEU A N 1
ATOM 751 C CA . LEU A 1 100 ? 5.035 9.766 -1.688 1 98.56 100 LEU A CA 1
ATOM 752 C C . LEU A 1 100 ? 5.086 9.406 -3.17 1 98.56 100 LEU A C 1
ATOM 754 O O . LEU A 1 100 ? 5.867 8.547 -3.58 1 98.56 100 LEU A O 1
ATOM 758 N N . ARG A 1 101 ? 4.273 10.062 -3.99 1 97.81 101 ARG A N 1
ATOM 759 C CA . ARG A 1 101 ? 4.309 9.852 -5.434 1 97.81 101 ARG A CA 1
ATOM 760 C C . ARG A 1 101 ? 5.699 10.133 -5.992 1 97.81 101 ARG A C 1
ATOM 762 O O . ARG A 1 101 ? 6.211 9.367 -6.816 1 97.81 101 ARG A O 1
ATOM 769 N N . ALA A 1 102 ? 6.223 11.258 -5.57 1 97.69 102 ALA A N 1
ATOM 770 C CA . ALA A 1 102 ? 7.551 11.648 -6.043 1 97.69 102 ALA A CA 1
ATOM 771 C C . ALA A 1 102 ? 8.602 10.609 -5.66 1 97.69 102 ALA A C 1
ATOM 773 O O . ALA A 1 102 ? 9.477 10.281 -6.457 1 97.69 102 ALA A O 1
ATOM 774 N N . SER A 1 103 ? 8.5 10.164 -4.438 1 98.25 103 SER A N 1
ATOM 775 C CA . SER A 1 103 ? 9.43 9.148 -3.969 1 98.25 103 SER A CA 1
ATOM 776 C C . SER A 1 103 ? 9.359 7.891 -4.828 1 98.25 103 SER A C 1
ATOM 778 O O . SER A 1 103 ? 10.391 7.363 -5.258 1 98.25 103 SER A O 1
ATOM 780 N N . ILE A 1 104 ? 8.195 7.379 -5.059 1 98.19 104 ILE A N 1
ATOM 781 C CA . ILE A 1 104 ? 7.984 6.176 -5.859 1 98.19 104 ILE A CA 1
ATOM 782 C C . ILE A 1 104 ? 8.531 6.387 -7.27 1 98.19 104 ILE A C 1
ATOM 784 O O . ILE A 1 104 ? 9.219 5.52 -7.809 1 98.19 104 ILE A O 1
ATOM 788 N N . ALA A 1 105 ? 8.227 7.527 -7.816 1 97.25 105 ALA A N 1
ATOM 789 C CA . ALA A 1 105 ? 8.727 7.852 -9.148 1 97.25 105 ALA A CA 1
ATOM 790 C C . ALA A 1 105 ? 10.25 7.871 -9.18 1 97.25 105 ALA A C 1
ATOM 792 O O . ALA A 1 105 ? 10.867 7.383 -10.133 1 97.25 105 ALA A O 1
ATOM 793 N N . GLU A 1 106 ? 10.852 8.5 -8.211 1 97.88 106 GLU A N 1
ATOM 794 C CA . GLU A 1 106 ? 12.312 8.594 -8.133 1 97.88 106 GLU A CA 1
ATOM 795 C C . GLU A 1 106 ? 12.945 7.207 -8.055 1 97.88 106 GLU A C 1
ATOM 797 O O . GLU A 1 106 ? 13.914 6.922 -8.758 1 97.88 106 GLU A O 1
ATOM 802 N N . HIS A 1 107 ? 12.43 6.332 -7.188 1 98.12 107 HIS A N 1
ATOM 803 C CA . HIS A 1 107 ? 12.961 4.98 -7.07 1 98.12 107 HIS A CA 1
ATOM 804 C C . HIS A 1 107 ? 12.781 4.203 -8.367 1 98.12 107 HIS A C 1
ATOM 806 O O . HIS A 1 107 ? 13.68 3.467 -8.789 1 98.12 107 HIS A O 1
ATOM 812 N N . HIS A 1 108 ? 11.602 4.379 -8.906 1 97.38 108 HIS A N 1
ATOM 813 C CA . HIS A 1 108 ? 11.352 3.734 -10.188 1 97.38 108 HIS A CA 1
ATOM 814 C C . HIS A 1 108 ? 12.391 4.16 -11.227 1 97.38 108 HIS A C 1
ATOM 816 O O . HIS A 1 108 ? 12.969 3.318 -11.914 1 97.38 108 HIS A O 1
ATOM 822 N N . ALA A 1 109 ? 12.633 5.438 -11.359 1 96.75 109 ALA A N 1
ATOM 823 C CA . ALA A 1 109 ? 13.586 5.977 -12.32 1 96.75 109 ALA A CA 1
ATOM 824 C C . ALA A 1 109 ? 14.984 5.43 -12.07 1 96.75 109 ALA A C 1
ATOM 826 O O . ALA A 1 109 ? 15.719 5.113 -13.016 1 96.75 109 ALA A O 1
ATOM 827 N N . ARG A 1 110 ? 15.297 5.352 -10.844 1 97.56 110 ARG A N 1
ATOM 828 C CA . ARG A 1 110 ? 16.609 4.836 -10.484 1 97.56 110 ARG A CA 1
ATOM 829 C C . ARG A 1 110 ? 16.781 3.389 -10.938 1 97.56 110 ARG A C 1
ATOM 831 O O . ARG A 1 110 ? 17.797 3.031 -11.531 1 97.56 110 ARG A O 1
ATOM 838 N N . TYR A 1 111 ? 15.844 2.564 -10.672 1 97.69 111 TYR A N 1
ATOM 839 C CA . TYR A 1 111 ? 15.93 1.156 -11.039 1 97.69 111 TYR A CA 1
ATOM 840 C C . TYR A 1 111 ? 15.859 0.986 -12.555 1 97.69 111 TYR A C 1
ATOM 842 O O . TYR A 1 111 ? 16.453 0.064 -13.109 1 97.69 111 TYR A O 1
ATOM 850 N N . ARG A 1 112 ? 15.164 1.811 -13.219 1 96.38 112 ARG A N 1
ATOM 851 C CA . ARG A 1 112 ? 15.156 1.802 -14.672 1 96.38 112 ARG A CA 1
ATOM 852 C C . ARG A 1 112 ? 16.516 2.174 -15.234 1 96.38 112 ARG A C 1
ATOM 854 O O . ARG A 1 112 ? 17.031 1.507 -16.141 1 96.38 112 ARG A O 1
ATOM 861 N N . ALA A 1 113 ? 17.047 3.18 -14.703 1 96.81 113 ALA A N 1
ATOM 862 C CA . ALA A 1 113 ? 18.359 3.637 -15.141 1 96.81 113 ALA A CA 1
ATOM 863 C C . ALA A 1 113 ? 19.422 2.553 -14.938 1 96.81 113 ALA A C 1
ATOM 865 O O . ALA A 1 113 ? 20.359 2.438 -15.727 1 96.81 113 ALA A O 1
ATOM 866 N N . ASN A 1 114 ? 19.234 1.726 -13.891 1 97 114 ASN A N 1
ATOM 867 C CA . ASN A 1 114 ? 20.188 0.672 -13.562 1 97 114 ASN A CA 1
ATOM 868 C C . ASN A 1 114 ? 19.891 -0.615 -14.328 1 97 114 ASN A C 1
ATOM 870 O O . ASN A 1 114 ? 20.531 -1.642 -14.102 1 97 114 ASN A O 1
ATOM 874 N N . GLY A 1 115 ? 18.828 -0.626 -15.148 1 95.81 115 GLY A N 1
ATOM 875 C CA . GLY A 1 115 ? 18.594 -1.717 -16.078 1 95.81 115 GLY A CA 1
ATOM 876 C C . GLY A 1 115 ? 17.656 -2.785 -15.531 1 95.81 115 GLY A C 1
ATOM 877 O O . GLY A 1 115 ? 17.5 -3.844 -16.141 1 95.81 115 GLY A O 1
ATOM 878 N N . TYR A 1 116 ? 17.031 -2.471 -14.352 1 96.69 116 TYR A N 1
ATOM 879 C CA . TYR A 1 116 ? 16.203 -3.504 -13.727 1 96.69 116 TYR A CA 1
ATOM 880 C C . TYR A 1 116 ? 14.758 -3.389 -14.172 1 96.69 116 TYR A C 1
ATOM 882 O O . TYR A 1 116 ? 13.953 -4.289 -13.922 1 96.69 116 TYR A O 1
ATOM 890 N N . ILE A 1 117 ? 14.367 -2.273 -14.82 1 95.88 117 ILE A N 1
ATOM 891 C CA . ILE A 1 117 ? 13.039 -2.082 -15.383 1 95.88 117 ILE A CA 1
ATOM 892 C C . ILE A 1 117 ? 13.141 -1.838 -16.891 1 95.88 117 ILE A C 1
ATOM 894 O O . ILE A 1 117 ? 13.734 -0.845 -17.312 1 95.88 117 ILE A O 1
ATOM 898 N N . PRO A 1 118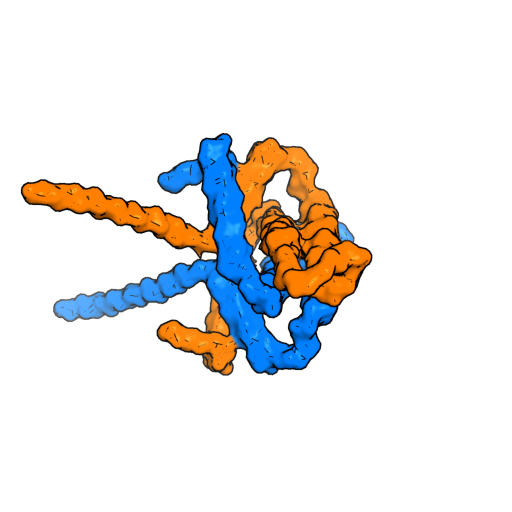 ? 12.617 -2.758 -17.594 1 89.56 118 PRO A N 1
ATOM 899 C CA . PRO A 1 118 ? 12.75 -2.611 -19.047 1 89.56 118 PRO A CA 1
ATOM 900 C C . PRO A 1 118 ? 12.062 -1.356 -19.578 1 89.56 118 PRO A C 1
ATOM 902 O O . PRO A 1 118 ? 11.031 -0.937 -19.047 1 89.56 118 PRO A O 1
ATOM 905 N N . SER A 1 119 ? 12.656 -0.712 -20.531 1 77.19 119 SER A N 1
ATOM 906 C CA . SER A 1 119 ? 12.086 0.462 -21.188 1 77.19 119 SER A CA 1
ATOM 907 C C . SER A 1 119 ? 10.875 0.091 -22.031 1 77.19 119 SER A C 1
ATOM 909 O O . SER A 1 119 ? 10.836 -0.978 -22.641 1 77.19 119 SER A O 1
ATOM 911 N N . GLN A 1 120 ? 9.68 0.655 -21.688 1 58.69 120 GLN A N 1
ATOM 912 C CA . GLN A 1 120 ? 8.578 0.387 -22.609 1 58.69 120 GLN A CA 1
ATOM 913 C C . GLN A 1 120 ? 8.914 0.849 -24.016 1 58.69 120 GLN A C 1
ATOM 915 O O . GLN A 1 120 ? 9.711 1.775 -24.203 1 58.69 120 GLN A O 1
ATOM 920 N N . MET B 1 1 ? 14.93 33.312 -36.5 1 31.19 1 MET B N 1
ATOM 921 C CA . MET B 1 1 ? 13.758 32.469 -36.281 1 31.19 1 MET B CA 1
ATOM 922 C C . MET B 1 1 ? 14.047 31.391 -35.219 1 31.19 1 MET B C 1
ATOM 924 O O . MET B 1 1 ? 14.906 30.531 -35.438 1 31.19 1 MET B O 1
ATOM 928 N N . SER B 1 2 ? 14 31.734 -33.844 1 29.5 2 SER B N 1
ATOM 929 C CA . SER B 1 2 ? 14.461 31.078 -32.625 1 29.5 2 SER B CA 1
ATOM 930 C C . SER B 1 2 ? 13.703 29.781 -32.375 1 29.5 2 SER B C 1
ATOM 932 O O . SER B 1 2 ? 12.469 29.781 -32.25 1 29.5 2 SER B O 1
ATOM 934 N N . ASP B 1 3 ? 14.156 28.625 -32.906 1 32.59 3 ASP B N 1
ATOM 935 C CA . ASP B 1 3 ? 13.625 27.281 -32.688 1 32.59 3 ASP B CA 1
ATOM 936 C C . ASP B 1 3 ? 13.508 26.969 -31.188 1 32.59 3 ASP B C 1
ATOM 938 O O . ASP B 1 3 ? 14.516 26.906 -30.469 1 32.59 3 ASP B O 1
ATOM 942 N N . GLU B 1 4 ? 12.461 27.5 -30.516 1 35.12 4 GLU B N 1
ATOM 943 C CA . GLU B 1 4 ? 12.203 27.156 -29.125 1 35.12 4 GLU B CA 1
ATOM 944 C C . GLU B 1 4 ? 12.117 25.641 -28.938 1 35.12 4 GLU B C 1
ATOM 946 O O . GLU B 1 4 ? 11.414 24.953 -29.688 1 35.12 4 GLU B O 1
ATOM 951 N N . PRO B 1 5 ? 13.18 25 -28.422 1 34.81 5 PRO B N 1
ATOM 952 C CA . PRO B 1 5 ? 13.086 23.547 -28.172 1 34.81 5 PRO B CA 1
ATOM 953 C C . PRO B 1 5 ? 11.797 23.172 -27.438 1 34.81 5 PRO B C 1
ATOM 955 O O . PRO B 1 5 ? 11.352 23.891 -26.547 1 34.81 5 PRO B O 1
ATOM 958 N N . THR B 1 6 ? 10.75 22.797 -28.141 1 32.06 6 THR B N 1
ATOM 959 C CA . THR B 1 6 ? 9.57 22.188 -27.531 1 32.06 6 THR B CA 1
ATOM 960 C C . THR B 1 6 ? 9.977 21.062 -26.594 1 32.06 6 THR B C 1
ATOM 962 O O . THR B 1 6 ? 10.523 20.047 -27.031 1 32.06 6 THR B O 1
ATOM 965 N N . THR B 1 7 ? 10.648 21.391 -25.5 1 31.09 7 THR B N 1
ATOM 966 C CA . THR B 1 7 ? 10.805 20.328 -24.5 1 31.09 7 THR B CA 1
ATOM 967 C C . THR B 1 7 ? 9.5 19.578 -24.297 1 31.09 7 THR B C 1
ATOM 969 O O . THR B 1 7 ? 8.492 20.156 -23.891 1 31.09 7 THR B O 1
ATOM 972 N N . THR B 1 8 ? 9.125 18.828 -25.281 1 30.28 8 THR B N 1
ATOM 973 C CA . THR B 1 8 ? 8.062 17.875 -24.984 1 30.28 8 THR B CA 1
ATOM 974 C C . THR B 1 8 ? 8.266 17.25 -23.609 1 30.28 8 THR B C 1
ATOM 976 O O . THR B 1 8 ? 9.297 16.625 -23.344 1 30.28 8 THR B O 1
ATOM 979 N N . SER B 1 9 ? 8.195 18.031 -22.562 1 31.84 9 SER B N 1
ATOM 980 C CA . SER B 1 9 ? 8.102 17.391 -21.25 1 31.84 9 SER B CA 1
ATOM 981 C C . SER B 1 9 ? 7.309 16.094 -21.312 1 31.84 9 SER B C 1
ATOM 983 O O . SER B 1 9 ? 6.09 16.125 -21.5 1 31.84 9 SER B O 1
ATOM 985 N N . ASP B 1 10 ? 7.629 15.242 -22.125 1 31.27 10 ASP B N 1
ATOM 986 C CA . ASP B 1 10 ? 7.121 13.875 -21.984 1 31.27 10 ASP B CA 1
ATOM 987 C C . ASP B 1 10 ? 7 13.469 -20.516 1 31.27 10 ASP B C 1
ATOM 989 O O . ASP B 1 10 ? 7.973 13.016 -19.922 1 31.27 10 ASP B O 1
ATOM 993 N N . THR B 1 11 ? 6.574 14.344 -19.562 1 34.59 11 THR B N 1
ATOM 994 C CA . THR B 1 11 ? 6.16 13.914 -18.234 1 34.59 11 THR B CA 1
ATOM 995 C C . THR B 1 11 ? 5.484 12.547 -18.281 1 34.59 11 THR B C 1
ATOM 997 O O . THR B 1 11 ? 4.355 12.43 -18.781 1 34.59 11 THR B O 1
ATOM 1000 N N . ASN B 1 12 ? 5.988 11.641 -18.953 1 36.91 12 ASN B N 1
ATOM 1001 C CA . ASN B 1 12 ? 5.543 10.266 -18.781 1 36.91 12 ASN B CA 1
ATOM 1002 C C . ASN B 1 12 ? 4.844 10.07 -17.438 1 36.91 12 ASN B C 1
ATOM 1004 O O . ASN B 1 12 ? 5.504 9.93 -16.406 1 36.91 12 ASN B O 1
ATOM 1008 N N . THR B 1 13 ? 4.016 10.922 -16.922 1 45.09 13 THR B N 1
ATOM 1009 C CA . THR B 1 13 ? 3.051 10.938 -15.82 1 45.09 13 THR B CA 1
ATOM 1010 C C . THR B 1 13 ? 2.602 9.523 -15.484 1 45.09 13 THR B C 1
ATOM 1012 O O . THR B 1 13 ? 1.572 9.055 -15.977 1 45.09 13 THR B O 1
ATOM 1015 N N . GLY B 1 14 ? 3.441 8.547 -15.781 1 56.12 14 GLY B N 1
ATOM 1016 C CA . GLY B 1 14 ? 3.07 7.156 -15.562 1 56.12 14 GLY B CA 1
ATOM 1017 C C . GLY B 1 14 ? 2.363 6.93 -14.242 1 56.12 14 GLY B C 1
ATOM 1018 O O . GLY B 1 14 ? 2.393 7.789 -13.359 1 56.12 14 GLY B O 1
ATOM 1019 N N . ASP B 1 15 ? 1.411 5.945 -14.141 1 86.62 15 ASP B N 1
ATOM 1020 C CA . ASP B 1 15 ? 0.502 5.449 -13.109 1 86.62 15 ASP B CA 1
ATOM 1021 C C . ASP B 1 15 ? 1.272 4.961 -11.891 1 86.62 15 ASP B C 1
ATOM 1023 O O . ASP B 1 15 ? 2.1 4.055 -11.984 1 86.62 15 ASP B O 1
ATOM 1027 N N . THR B 1 16 ? 1.398 5.883 -10.82 1 97 16 THR B N 1
ATOM 1028 C CA . THR B 1 16 ? 2.088 5.598 -9.562 1 97 16 THR B CA 1
ATOM 1029 C C . THR B 1 16 ? 1.931 4.129 -9.18 1 97 16 THR B C 1
ATOM 1031 O O . THR B 1 16 ? 2.885 3.492 -8.734 1 97 16 THR B O 1
ATOM 1034 N N . PHE B 1 17 ? 0.843 3.568 -9.438 1 97.94 17 PHE B N 1
ATOM 1035 C CA . PHE B 1 17 ? 0.627 2.166 -9.109 1 97.94 17 PHE B CA 1
ATOM 1036 C C . PHE B 1 17 ? 1.45 1.263 -10.016 1 97.94 17 PHE B C 1
ATOM 1038 O O . PHE B 1 17 ? 2.053 0.291 -9.555 1 97.94 17 PHE B O 1
ATOM 1045 N N . THR B 1 18 ? 1.483 1.56 -11.234 1 96.75 18 THR B N 1
ATOM 1046 C CA . THR B 1 18 ? 2.301 0.787 -12.164 1 96.75 18 THR B CA 1
ATOM 1047 C C . THR B 1 18 ? 3.779 0.887 -11.797 1 96.75 18 THR B C 1
ATOM 1049 O O . THR B 1 18 ? 4.508 -0.105 -11.867 1 96.75 18 THR B O 1
ATOM 1052 N N . HIS B 1 19 ? 4.215 2.064 -11.438 1 97 19 HIS B N 1
ATOM 1053 C CA . HIS B 1 19 ? 5.59 2.223 -10.977 1 97 19 HIS B CA 1
ATOM 1054 C C . HIS B 1 19 ? 5.883 1.307 -9.797 1 97 19 HIS B C 1
ATOM 1056 O O . HIS B 1 19 ? 6.945 0.683 -9.734 1 97 19 HIS B O 1
ATOM 1062 N N . LEU B 1 20 ? 4.98 1.225 -8.828 1 98.06 20 LEU B N 1
ATOM 1063 C CA . LEU B 1 20 ? 5.156 0.353 -7.672 1 98.06 20 LEU B CA 1
ATOM 1064 C C . LEU B 1 20 ? 5.297 -1.103 -8.109 1 98.06 20 LEU B C 1
ATOM 1066 O O . LEU B 1 20 ? 6.191 -1.811 -7.641 1 98.06 20 LEU B O 1
ATOM 1070 N N . VAL B 1 21 ? 4.426 -1.53 -9.008 1 98.12 21 VAL B N 1
ATOM 1071 C CA . VAL B 1 21 ? 4.426 -2.916 -9.461 1 98.12 21 VAL B CA 1
ATOM 1072 C C . VAL B 1 21 ? 5.742 -3.229 -10.172 1 98.12 21 VAL B C 1
ATOM 1074 O O . VAL B 1 21 ? 6.363 -4.262 -9.914 1 98.12 21 VAL B O 1
ATOM 1077 N N . GLU B 1 22 ? 6.141 -2.316 -11.016 1 97.88 22 GLU B N 1
ATOM 1078 C CA . GLU B 1 22 ? 7.383 -2.525 -11.75 1 97.88 22 GLU B CA 1
ATOM 1079 C C . GLU B 1 22 ? 8.586 -2.502 -10.82 1 97.88 22 GLU B C 1
ATOM 1081 O O . GLU B 1 22 ? 9.562 -3.23 -11.031 1 97.88 22 GLU B O 1
ATOM 1086 N N . LEU B 1 23 ? 8.57 -1.67 -9.836 1 98.12 23 LEU B N 1
ATOM 1087 C CA . LEU B 1 23 ? 9.633 -1.635 -8.836 1 98.12 23 LEU B CA 1
ATOM 1088 C C . LEU B 1 23 ? 9.734 -2.971 -8.109 1 98.12 23 LEU B C 1
ATOM 1090 O O . LEU B 1 23 ? 10.836 -3.484 -7.906 1 98.12 23 LEU B O 1
ATOM 1094 N N . VAL B 1 24 ? 8.57 -3.504 -7.695 1 98.31 24 VAL B N 1
ATOM 1095 C CA . VAL B 1 24 ? 8.547 -4.785 -6.996 1 98.31 24 VAL B CA 1
ATOM 1096 C C . VAL B 1 24 ? 9.148 -5.871 -7.887 1 98.31 24 VAL B C 1
ATOM 1098 O O . VAL B 1 24 ? 9.984 -6.656 -7.438 1 98.31 24 VAL B O 1
ATOM 1101 N N . ALA B 1 25 ? 8.742 -5.914 -9.156 1 97.88 25 ALA B N 1
ATOM 1102 C CA . ALA B 1 25 ? 9.289 -6.887 -10.102 1 97.88 25 ALA B CA 1
ATOM 1103 C C . ALA B 1 25 ? 10.797 -6.715 -10.25 1 97.88 25 ALA B C 1
ATOM 1105 O O . ALA B 1 25 ? 11.539 -7.699 -10.297 1 97.88 25 ALA B O 1
ATOM 1106 N N . ALA B 1 26 ? 11.25 -5.516 -10.352 1 98.25 26 ALA B N 1
ATOM 1107 C CA . ALA B 1 26 ? 12.672 -5.215 -10.484 1 98.25 26 ALA B CA 1
ATOM 1108 C C . ALA B 1 26 ? 13.453 -5.695 -9.266 1 98.25 26 ALA B C 1
ATOM 1110 O O . ALA B 1 26 ? 14.539 -6.262 -9.406 1 98.25 26 ALA B O 1
ATOM 1111 N N . LEU B 1 27 ? 12.93 -5.445 -8.117 1 97.88 27 LEU B N 1
ATOM 1112 C CA . LEU B 1 27 ? 13.57 -5.863 -6.875 1 97.88 27 LEU B CA 1
ATOM 1113 C C . LEU B 1 27 ? 13.68 -7.383 -6.805 1 97.88 27 LEU B C 1
ATOM 1115 O O . LEU B 1 27 ? 14.695 -7.918 -6.359 1 97.88 27 LEU B O 1
ATOM 1119 N N . ASP B 1 28 ? 12.625 -8.055 -7.227 1 97.19 28 ASP B N 1
ATOM 1120 C CA . ASP B 1 28 ? 12.672 -9.516 -7.273 1 97.19 28 ASP B CA 1
ATOM 1121 C C . ASP B 1 28 ? 13.789 -10 -8.195 1 97.19 28 ASP B C 1
ATOM 1123 O O . ASP B 1 28 ? 14.438 -11.008 -7.906 1 97.19 28 ASP B O 1
ATOM 1127 N N . ARG B 1 29 ? 13.945 -9.336 -9.328 1 96.12 29 ARG B N 1
ATOM 1128 C CA . ARG B 1 29 ? 15 -9.695 -10.266 1 96.12 29 ARG B CA 1
ATOM 1129 C C . ARG B 1 29 ? 16.375 -9.445 -9.664 1 96.12 29 ARG B C 1
ATOM 1131 O O . ARG B 1 29 ? 17.281 -10.266 -9.805 1 96.12 29 ARG B O 1
ATOM 1138 N N . ARG B 1 30 ? 16.516 -8.352 -9.07 1 96.69 30 ARG B N 1
ATOM 1139 C CA . ARG B 1 30 ? 17.797 -7.945 -8.508 1 96.69 30 ARG B CA 1
ATOM 1140 C C . ARG B 1 30 ? 18.172 -8.82 -7.312 1 96.69 30 ARG B C 1
ATOM 1142 O O . ARG B 1 30 ? 19.344 -9.156 -7.125 1 96.69 30 ARG B O 1
ATOM 1149 N N . PHE B 1 31 ? 17.109 -9.109 -6.473 1 96.81 31 PHE B N 1
ATOM 1150 C CA . PHE B 1 31 ? 17.297 -9.938 -5.281 1 96.81 31 PHE B CA 1
ATOM 1151 C C . PHE B 1 31 ? 16.406 -11.172 -5.344 1 96.81 31 PHE B C 1
ATOM 1153 O O . PHE B 1 31 ? 15.375 -11.234 -4.672 1 96.81 31 PHE B O 1
ATOM 1160 N N . PRO B 1 32 ? 16.859 -12.227 -6.055 1 94.75 32 PRO B N 1
ATOM 1161 C CA . PRO B 1 32 ? 15.961 -13.336 -6.391 1 94.75 32 PRO B CA 1
ATOM 1162 C C . PRO B 1 32 ? 15.75 -14.297 -5.223 1 94.75 32 PRO B C 1
ATOM 1164 O O . PRO B 1 32 ? 14.852 -15.141 -5.266 1 94.75 32 PRO B O 1
ATOM 1167 N N . SER B 1 33 ? 16.547 -14.133 -4.211 1 94.75 33 SER B N 1
ATOM 1168 C CA . SER B 1 33 ? 16.438 -15.07 -3.1 1 94.75 33 SER B CA 1
ATOM 1169 C C . SER B 1 33 ? 15.547 -14.523 -1.995 1 94.75 33 SER B C 1
ATOM 1171 O O . SER B 1 33 ? 15.375 -13.305 -1.878 1 94.75 33 SER B O 1
ATOM 1173 N N . HIS B 1 34 ? 14.898 -15.398 -1.139 1 93.31 34 HIS B N 1
ATOM 1174 C CA . HIS B 1 34 ? 14.141 -15.055 0.059 1 93.31 34 HIS B CA 1
ATOM 1175 C C . HIS B 1 34 ? 12.898 -14.234 -0.291 1 93.31 34 HIS B C 1
ATOM 1177 O O . HIS B 1 34 ? 12.609 -13.234 0.363 1 93.31 34 HIS B O 1
ATOM 1183 N N . ASN B 1 35 ? 12.297 -14.594 -1.413 1 96.62 35 ASN B N 1
ATOM 1184 C CA . ASN B 1 35 ? 11.086 -13.891 -1.828 1 96.62 35 ASN B CA 1
ATOM 1185 C C . ASN B 1 35 ? 9.867 -14.805 -1.759 1 96.62 35 ASN B C 1
ATOM 1187 O O . ASN B 1 35 ? 8.891 -14.602 -2.49 1 96.62 35 ASN B O 1
ATOM 1191 N N . GLY B 1 36 ? 9.898 -15.828 -0.884 1 96.75 36 GLY B N 1
ATOM 1192 C CA . GLY B 1 36 ? 8.742 -16.688 -0.668 1 96.75 36 GLY B CA 1
ATOM 1193 C C . GLY B 1 36 ? 7.617 -15.992 0.071 1 96.75 36 GLY B C 1
ATOM 1194 O O . GLY B 1 36 ? 7.789 -14.875 0.57 1 96.75 36 GLY B O 1
ATOM 1195 N N . PRO B 1 37 ? 6.488 -16.672 0.134 1 97 37 PRO B N 1
ATOM 1196 C CA . PRO B 1 37 ? 5.305 -16.016 0.697 1 97 37 PRO B CA 1
ATOM 1197 C C . PRO B 1 37 ? 5.488 -15.625 2.16 1 97 37 PRO B C 1
ATOM 1199 O O . PRO B 1 37 ? 5.094 -14.531 2.562 1 97 37 PRO B O 1
ATOM 1202 N N . PHE B 1 38 ? 6.098 -16.5 2.945 1 97.56 38 PHE B N 1
ATOM 1203 C CA . PHE B 1 38 ? 6.234 -16.219 4.371 1 97.56 38 PHE B CA 1
ATOM 1204 C C . PHE B 1 38 ? 7.32 -15.18 4.613 1 97.56 38 PHE B C 1
ATOM 1206 O O . PHE B 1 38 ? 7.227 -14.391 5.555 1 97.56 38 PHE B O 1
ATOM 1213 N N . GLU B 1 39 ? 8.375 -15.172 3.789 1 98.38 39 GLU B N 1
ATOM 1214 C CA . GLU B 1 39 ? 9.359 -14.094 3.85 1 98.38 39 GLU B CA 1
ATOM 1215 C C . GLU B 1 39 ? 8.734 -12.75 3.514 1 98.38 39 GLU B C 1
ATOM 1217 O O . GLU B 1 39 ? 9.062 -11.734 4.125 1 98.38 39 GLU B O 1
ATOM 1222 N N . ARG B 1 40 ? 7.828 -12.742 2.557 1 98.62 40 ARG B N 1
ATOM 1223 C CA . ARG B 1 40 ? 7.137 -11.516 2.172 1 98.62 40 ARG B CA 1
ATOM 1224 C C . ARG B 1 40 ? 6.25 -11.008 3.305 1 98.62 40 ARG B C 1
ATOM 1226 O O . ARG B 1 40 ? 6.184 -9.797 3.555 1 98.62 40 ARG B O 1
ATOM 1233 N N . VAL B 1 41 ? 5.582 -11.938 4.004 1 98.75 41 VAL B N 1
ATOM 1234 C CA . VAL B 1 41 ? 4.77 -11.562 5.156 1 98.75 41 VAL B CA 1
ATOM 1235 C C . VAL B 1 41 ? 5.664 -10.992 6.254 1 98.75 41 VAL B C 1
ATOM 1237 O O . VAL B 1 41 ? 5.32 -9.984 6.883 1 98.75 41 VAL B O 1
ATOM 1240 N N . SER B 1 42 ? 6.789 -11.625 6.484 1 98.75 42 SER B N 1
ATOM 1241 C CA . SER B 1 42 ? 7.734 -11.148 7.488 1 98.75 42 SER B CA 1
ATOM 1242 C C . SER B 1 42 ? 8.203 -9.734 7.176 1 98.75 42 SER B C 1
ATOM 1244 O O . SER B 1 42 ? 8.297 -8.891 8.07 1 98.75 42 SER B O 1
ATOM 1246 N N . ARG B 1 43 ? 8.5 -9.438 5.945 1 98.62 43 ARG B N 1
ATOM 1247 C CA . ARG B 1 43 ? 8.93 -8.102 5.539 1 98.62 43 ARG B CA 1
ATOM 1248 C C . ARG B 1 43 ? 7.824 -7.078 5.75 1 98.62 43 ARG B C 1
ATOM 1250 O O . ARG B 1 43 ? 8.086 -5.957 6.195 1 98.62 43 ARG B O 1
ATOM 1257 N N . LEU B 1 44 ? 6.602 -7.473 5.402 1 98.88 44 LEU B N 1
ATOM 1258 C CA . LEU B 1 44 ? 5.484 -6.566 5.645 1 98.88 44 LEU B CA 1
ATOM 1259 C C . LEU B 1 44 ? 5.383 -6.207 7.125 1 98.88 44 LEU B C 1
ATOM 1261 O O . LEU B 1 44 ? 5.16 -5.047 7.473 1 98.88 44 LEU B O 1
ATOM 1265 N N . ALA B 1 45 ? 5.512 -7.223 7.973 1 98.81 45 ALA B N 1
ATOM 1266 C CA . ALA B 1 45 ? 5.465 -6.98 9.414 1 98.81 45 ALA B CA 1
ATOM 1267 C C . ALA B 1 45 ? 6.562 -6.012 9.844 1 98.81 45 ALA B C 1
ATOM 1269 O O . ALA B 1 45 ? 6.316 -5.098 10.633 1 98.81 45 ALA B O 1
ATOM 1270 N N . GLU B 1 46 ? 7.789 -6.199 9.344 1 98.88 46 GLU B N 1
ATOM 1271 C CA . GLU B 1 46 ? 8.898 -5.297 9.633 1 98.88 46 GLU B CA 1
ATOM 1272 C C . GLU B 1 46 ? 8.578 -3.869 9.211 1 98.88 46 GLU B C 1
ATOM 1274 O O . GLU B 1 46 ? 8.711 -2.936 10 1 98.88 46 GLU B O 1
ATOM 1279 N N . GLU B 1 47 ? 8.109 -3.711 7.938 1 98.88 47 GLU B N 1
ATOM 1280 C CA . GLU B 1 47 ? 7.832 -2.379 7.406 1 98.88 47 GLU B CA 1
ATOM 1281 C C . GLU B 1 47 ? 6.676 -1.719 8.148 1 98.88 47 GLU B C 1
ATOM 1283 O O . GLU B 1 47 ? 6.656 -0.498 8.328 1 98.88 47 GLU B O 1
ATOM 1288 N N . ALA B 1 48 ? 5.668 -2.535 8.539 1 98.88 48 ALA B N 1
ATOM 1289 C CA . ALA B 1 48 ? 4.574 -1.979 9.328 1 98.88 48 ALA B CA 1
ATOM 1290 C C . ALA B 1 48 ? 5.078 -1.455 10.672 1 98.88 48 ALA B C 1
ATOM 1292 O O . ALA B 1 48 ? 4.637 -0.402 11.141 1 98.88 48 ALA B O 1
ATOM 1293 N N . GLY B 1 49 ? 5.953 -2.211 11.297 1 98.75 49 GLY B N 1
ATOM 1294 C CA . GLY B 1 49 ? 6.57 -1.742 12.523 1 98.75 49 GLY B CA 1
ATOM 1295 C C . GLY B 1 49 ? 7.371 -0.465 12.344 1 98.75 49 GLY B C 1
ATOM 1296 O O . GLY B 1 49 ? 7.293 0.444 13.172 1 98.75 49 GLY B O 1
ATOM 1297 N N . GLU B 1 50 ? 8.172 -0.382 11.32 1 98.81 50 GLU B N 1
ATOM 1298 C CA . GLU B 1 50 ? 8.961 0.817 11.047 1 98.81 50 GLU B CA 1
ATOM 1299 C C . GLU B 1 50 ? 8.062 2.012 10.742 1 98.81 50 GLU B C 1
ATOM 1301 O O . GLU B 1 50 ? 8.367 3.143 11.133 1 98.81 50 GLU B O 1
ATOM 1306 N N . LEU B 1 51 ? 6.957 1.795 10.047 1 98.75 51 LEU B N 1
ATOM 1307 C CA . LEU B 1 51 ? 6.02 2.889 9.82 1 98.75 51 LEU B CA 1
ATOM 1308 C C . LEU B 1 51 ? 5.383 3.344 11.133 1 98.75 51 LEU B C 1
ATOM 1310 O O . LEU B 1 51 ? 5.207 4.543 11.359 1 98.75 51 LEU B O 1
ATOM 1314 N N . ALA B 1 52 ? 5.012 2.418 12 1 98.5 52 ALA B N 1
ATOM 1315 C CA . ALA B 1 52 ? 4.496 2.768 13.32 1 98.5 52 ALA B CA 1
ATOM 1316 C C . ALA B 1 52 ? 5.477 3.656 14.078 1 98.5 52 ALA B C 1
ATOM 1318 O O . ALA B 1 52 ? 5.086 4.668 14.664 1 98.5 52 ALA B O 1
ATOM 1319 N N . ALA B 1 53 ? 6.754 3.318 14.055 1 97.94 53 ALA B N 1
ATOM 1320 C CA . ALA B 1 53 ? 7.785 4.113 14.719 1 97.94 53 ALA B CA 1
ATOM 1321 C C . ALA B 1 53 ? 7.871 5.512 14.117 1 97.94 53 ALA B C 1
ATOM 1323 O O . ALA B 1 53 ? 8.047 6.496 14.844 1 97.94 53 ALA B O 1
ATOM 1324 N N . ALA B 1 54 ? 7.738 5.574 12.797 1 97.62 54 ALA B N 1
ATOM 1325 C CA . ALA B 1 54 ? 7.785 6.871 12.125 1 97.62 54 ALA B CA 1
ATOM 1326 C C . ALA B 1 54 ? 6.609 7.746 12.547 1 97.62 54 ALA B C 1
ATOM 1328 O O . ALA B 1 54 ? 6.758 8.961 12.711 1 97.62 54 ALA B O 1
ATOM 1329 N N . VAL B 1 55 ? 5.418 7.156 12.695 1 97.56 55 VAL B N 1
ATOM 1330 C CA . VAL B 1 55 ? 4.25 7.898 13.164 1 97.56 55 VAL B CA 1
ATOM 1331 C C . VAL B 1 55 ? 4.484 8.375 14.594 1 97.56 55 VAL B C 1
ATOM 1333 O O . VAL B 1 55 ? 4.195 9.523 14.93 1 97.56 55 VAL B O 1
ATOM 1336 N N . ASN B 1 56 ? 5.023 7.469 15.453 1 95.38 56 ASN B N 1
ATOM 1337 C CA . ASN B 1 56 ? 5.367 7.875 16.812 1 95.38 56 ASN B CA 1
ATOM 1338 C C . ASN B 1 56 ? 6.273 9.102 16.812 1 95.38 56 ASN B C 1
ATOM 1340 O O . ASN B 1 56 ? 6.055 10.039 17.594 1 95.38 56 ASN B O 1
ATOM 1344 N N . HIS B 1 57 ? 7.25 9.047 15.977 1 94.38 57 HIS B N 1
ATOM 1345 C CA . HIS B 1 57 ? 8.18 10.172 15.875 1 94.38 57 HIS B CA 1
ATOM 1346 C C . HIS B 1 57 ? 7.465 11.445 15.445 1 94.38 57 HIS B C 1
ATOM 1348 O O . HIS B 1 57 ? 7.672 12.508 16.031 1 94.38 57 HIS B O 1
ATOM 1354 N N . ALA B 1 58 ? 6.664 11.328 14.391 1 93.69 58 ALA B N 1
ATOM 1355 C CA . ALA B 1 58 ? 5.918 12.477 13.883 1 93.69 58 ALA B CA 1
ATOM 1356 C C . ALA B 1 58 ? 5.02 13.07 14.969 1 93.69 58 ALA B C 1
ATOM 1358 O O . ALA B 1 58 ? 4.77 14.273 14.992 1 93.69 58 ALA B O 1
ATOM 1359 N N . GLU B 1 59 ? 4.578 12.219 15.914 1 93.81 59 GLU B N 1
ATOM 1360 C CA . GLU B 1 59 ? 3.668 12.641 16.969 1 93.81 59 GLU B CA 1
ATOM 1361 C C . GLU B 1 59 ? 4.43 13.008 18.25 1 93.81 59 GLU B C 1
ATOM 1363 O O . GLU B 1 59 ? 3.826 13.242 19.297 1 93.81 59 GLU B O 1
ATOM 1368 N N . GLY B 1 60 ? 5.637 13.102 18.047 1 85.5 60 GLY B N 1
ATOM 1369 C CA . GLY B 1 60 ? 6.473 13.555 19.141 1 85.5 60 GLY B CA 1
ATOM 1370 C C . GLY B 1 60 ? 6.664 12.5 20.219 1 85.5 60 GLY B C 1
ATOM 1371 O O . GLY B 1 60 ? 7.004 12.82 21.359 1 85.5 60 GLY B O 1
ATOM 1372 N N . MET B 1 61 ? 6.055 11.344 19.688 1 69.56 61 MET B N 1
ATOM 1373 C CA . MET B 1 61 ? 6.25 10.234 20.609 1 69.56 61 MET B CA 1
ATOM 1374 C C . MET B 1 61 ? 7.629 9.609 20.422 1 69.56 61 MET B C 1
ATOM 1376 O O . MET B 1 61 ? 8.016 9.266 19.312 1 69.56 61 MET B O 1
ATOM 1380 N N . GLY B 1 62 ? 8.5 10.047 20.969 1 56.56 62 GLY B N 1
ATOM 1381 C CA . GLY B 1 62 ? 9.891 9.602 21 1 56.56 62 GLY B CA 1
ATOM 1382 C C . GLY B 1 62 ? 10.859 10.703 21.359 1 56.56 62 GLY B C 1
ATOM 1383 O O . GLY B 1 62 ? 10.477 11.867 21.469 1 56.56 62 GLY B O 1
ATOM 1384 N N . VAL B 1 63 ? 12.008 10.195 21.875 1 50.69 63 VAL B N 1
ATOM 1385 C CA . VAL B 1 63 ? 13.039 11.008 22.516 1 50.69 63 VAL B CA 1
ATOM 1386 C C . VAL B 1 63 ? 13.375 12.203 21.625 1 50.69 63 VAL B C 1
ATOM 1388 O O . VAL B 1 63 ? 13.641 13.305 22.125 1 50.69 63 VAL B O 1
ATOM 1391 N N . LYS B 1 64 ? 13.562 11.797 20.297 1 50.72 64 LYS B N 1
ATOM 1392 C CA . LYS B 1 64 ? 14.445 12.789 19.688 1 50.72 64 LYS B CA 1
ATOM 1393 C C . LYS B 1 64 ? 13.664 14.008 19.219 1 50.72 64 LYS B C 1
ATOM 1395 O O . LYS B 1 64 ? 13.477 14.195 18.016 1 50.72 64 LYS B O 1
ATOM 1400 N N . ASN B 1 65 ? 12.32 14.172 19.703 1 47.34 65 ASN B N 1
ATOM 1401 C CA . ASN B 1 65 ? 11.812 15.414 19.141 1 47.34 65 ASN B CA 1
ATOM 1402 C C . ASN B 1 65 ? 12.828 16.547 19.25 1 47.34 65 ASN B C 1
ATOM 1404 O O . ASN B 1 65 ? 13.164 16.984 20.344 1 47.34 65 ASN B O 1
ATOM 1408 N N . ASP B 1 66 ? 13.742 16.547 18.484 1 47.47 66 ASP B N 1
ATOM 1409 C CA . ASP B 1 66 ? 14.445 17.828 18.531 1 47.47 66 ASP B CA 1
ATOM 1410 C C . ASP B 1 66 ? 13.461 19 18.578 1 47.47 66 ASP B C 1
ATOM 1412 O O . ASP B 1 66 ? 12.312 18.875 18.156 1 47.47 66 ASP B O 1
ATOM 1416 N N . LYS B 1 67 ? 13.891 20.281 18.875 1 49.41 67 LYS B N 1
ATOM 1417 C CA . LYS B 1 67 ? 13.281 21.594 19.109 1 49.41 67 LYS B CA 1
ATOM 1418 C C . LYS B 1 67 ? 12.133 21.844 18.141 1 49.41 67 LYS B C 1
ATOM 1420 O O . LYS B 1 67 ? 11.945 21.094 17.172 1 49.41 67 LYS B O 1
ATOM 1425 N N . HIS B 1 68 ? 11.688 23.109 17.812 1 53.69 68 HIS B N 1
ATOM 1426 C CA . HIS B 1 68 ? 10.695 24.109 17.406 1 53.69 68 HIS B CA 1
ATOM 1427 C C . HIS B 1 68 ? 10.297 23.906 15.945 1 53.69 68 HIS B C 1
ATOM 1429 O O . HIS B 1 68 ? 9.516 24.688 15.398 1 53.69 68 HIS B O 1
ATOM 1435 N N . GLY B 1 69 ? 10.82 22.812 15.086 1 59 69 GLY B N 1
ATOM 1436 C CA . GLY B 1 69 ? 10.484 22.969 13.68 1 59 69 GLY B CA 1
ATOM 1437 C C . GLY B 1 69 ? 9.555 21.875 13.172 1 59 69 GLY B C 1
ATOM 1438 O O . GLY B 1 69 ? 9.109 21.031 13.945 1 59 69 GLY B O 1
ATOM 1439 N N . THR B 1 70 ? 8.844 22.047 12 1 64.56 70 THR B N 1
ATOM 1440 C CA . THR B 1 70 ? 8.023 21.078 11.281 1 64.56 70 THR B CA 1
ATOM 1441 C C . THR B 1 70 ? 8.734 19.734 11.18 1 64.56 70 THR B C 1
ATOM 1443 O O . THR B 1 70 ? 9.891 19.672 10.758 1 64.56 70 THR B O 1
ATOM 1446 N N . PRO B 1 71 ? 8.141 18.688 11.867 1 72.94 71 PRO B N 1
ATOM 1447 C CA . PRO B 1 71 ? 8.789 17.375 11.812 1 72.94 71 PRO B CA 1
ATOM 1448 C C . PRO B 1 71 ? 9.18 16.984 10.391 1 72.94 71 PRO B C 1
ATOM 1450 O O . PRO B 1 71 ? 8.453 17.281 9.438 1 72.94 71 PRO B O 1
ATOM 1453 N N . ASP B 1 72 ? 10.391 16.609 10.234 1 86 72 ASP B N 1
ATOM 1454 C CA . ASP B 1 72 ? 10.844 15.992 8.992 1 86 72 ASP B CA 1
ATOM 1455 C C . ASP B 1 72 ? 10.109 14.688 8.727 1 86 72 ASP B C 1
ATOM 1457 O O . ASP B 1 72 ? 10.273 13.711 9.469 1 86 72 ASP B O 1
ATOM 1461 N N . LEU B 1 73 ? 9.18 14.711 7.691 1 94.94 73 LEU B N 1
ATOM 1462 C CA . LEU B 1 73 ? 8.32 13.555 7.422 1 94.94 73 LEU B CA 1
ATOM 1463 C C . LEU B 1 73 ? 8.922 12.68 6.324 1 94.94 73 LEU B C 1
ATOM 1465 O O . LEU B 1 73 ? 8.234 11.805 5.785 1 94.94 73 LEU B O 1
ATOM 1469 N N . THR B 1 74 ? 10.195 12.891 6 1 96.19 74 THR B N 1
ATOM 1470 C CA . THR B 1 74 ? 10.867 12.125 4.953 1 96.19 74 THR B CA 1
ATOM 1471 C C . THR B 1 74 ? 10.891 10.641 5.301 1 96.19 74 THR B C 1
ATOM 1473 O O . THR B 1 74 ? 10.641 9.797 4.441 1 96.19 74 THR B O 1
ATOM 1476 N N . ASN B 1 75 ? 11.234 10.406 6.562 1 97.25 75 ASN B N 1
ATOM 1477 C CA . ASN B 1 75 ? 11.266 9.016 6.98 1 97.25 75 ASN B CA 1
ATOM 1478 C C . ASN B 1 75 ? 9.875 8.383 6.926 1 97.25 75 ASN B C 1
ATOM 1480 O O . ASN B 1 75 ? 9.734 7.207 6.582 1 97.25 75 ASN B O 1
ATOM 1484 N N . LEU B 1 76 ? 8.844 9.133 7.285 1 98.19 76 LEU B N 1
ATOM 1485 C CA . LEU B 1 76 ? 7.473 8.633 7.215 1 98.19 76 LEU B CA 1
ATOM 1486 C C . LEU B 1 76 ? 7.098 8.273 5.781 1 98.19 76 LEU B C 1
ATOM 1488 O O . LEU B 1 76 ? 6.523 7.211 5.535 1 98.19 76 LEU B O 1
ATOM 1492 N N . VAL B 1 77 ? 7.441 9.078 4.82 1 98.75 77 VAL B N 1
ATOM 1493 C CA . VAL B 1 77 ? 7.172 8.828 3.406 1 98.75 77 VAL B CA 1
ATOM 1494 C C . VAL B 1 77 ? 7.855 7.531 2.975 1 98.75 77 VAL B C 1
ATOM 1496 O O . VAL B 1 77 ? 7.246 6.688 2.316 1 98.75 77 VAL B O 1
ATOM 1499 N N . LYS B 1 78 ? 9.117 7.418 3.389 1 98.75 78 LYS B N 1
ATOM 1500 C CA . LYS B 1 78 ? 9.875 6.219 3.047 1 98.75 78 LYS B CA 1
ATOM 1501 C C . LYS B 1 78 ? 9.195 4.961 3.588 1 98.75 78 LYS B C 1
ATOM 1503 O O . LYS B 1 78 ? 9.078 3.959 2.881 1 98.75 78 LYS B O 1
ATOM 1508 N N . GLU B 1 79 ? 8.781 5.016 4.828 1 98.88 79 GLU B N 1
ATOM 1509 C CA . GLU B 1 79 ? 8.195 3.826 5.441 1 98.88 79 GLU B CA 1
ATOM 1510 C C . GLU B 1 79 ? 6.832 3.508 4.828 1 98.88 79 GLU B C 1
ATOM 1512 O O . GLU B 1 79 ? 6.457 2.34 4.703 1 98.88 79 GLU B O 1
ATOM 1517 N N . VAL B 1 80 ? 6.07 4.52 4.477 1 98.94 80 VAL B N 1
ATOM 1518 C CA . VAL B 1 80 ? 4.816 4.266 3.775 1 98.94 80 VAL B CA 1
ATOM 1519 C C . VAL B 1 80 ? 5.098 3.539 2.461 1 98.94 80 VAL B C 1
ATOM 1521 O O . VAL B 1 80 ? 4.449 2.539 2.146 1 98.94 80 VAL B O 1
ATOM 1524 N N . GLU B 1 81 ? 6.027 4.012 1.706 1 98.94 81 GLU B N 1
ATOM 1525 C CA . GLU B 1 81 ? 6.379 3.367 0.444 1 98.94 81 GLU B CA 1
ATOM 1526 C C . GLU B 1 81 ? 6.789 1.914 0.663 1 98.94 81 GLU B C 1
ATOM 1528 O O . GLU B 1 81 ? 6.418 1.034 -0.115 1 98.94 81 GLU B O 1
ATOM 1533 N N . ASP B 1 82 ? 7.59 1.712 1.679 1 98.94 82 ASP B N 1
ATOM 1534 C CA . ASP B 1 82 ? 8.07 0.358 1.941 1 98.94 82 ASP B CA 1
ATOM 1535 C C . ASP B 1 82 ? 6.906 -0.579 2.271 1 98.94 82 ASP B C 1
ATOM 1537 O O . ASP B 1 82 ? 6.914 -1.747 1.878 1 98.94 82 ASP B O 1
ATOM 1541 N N . VAL B 1 83 ? 5.902 -0.127 3.006 1 98.94 83 VAL B N 1
ATOM 1542 C CA . VAL B 1 83 ? 4.719 -0.935 3.279 1 98.94 83 VAL B CA 1
ATOM 1543 C C . VAL B 1 83 ? 3.963 -1.202 1.98 1 98.94 83 VAL B C 1
ATOM 1545 O O . VAL B 1 83 ? 3.539 -2.332 1.723 1 98.94 83 VAL B O 1
ATOM 1548 N N . LEU B 1 84 ? 3.76 -0.166 1.169 1 98.94 84 LEU B N 1
ATOM 1549 C CA . LEU B 1 84 ? 3.074 -0.34 -0.107 1 98.94 84 LEU B CA 1
ATOM 1550 C C . LEU B 1 84 ? 3.779 -1.384 -0.966 1 98.94 84 LEU B C 1
ATOM 1552 O O . LEU B 1 84 ? 3.139 -2.293 -1.497 1 98.94 84 LEU B O 1
ATOM 1556 N N . ARG B 1 85 ? 5.086 -1.285 -1.054 1 98.88 85 ARG B N 1
ATOM 1557 C CA . ARG B 1 85 ? 5.848 -2.223 -1.874 1 98.88 85 ARG B CA 1
ATOM 1558 C C . ARG B 1 85 ? 5.738 -3.643 -1.324 1 98.88 85 ARG B C 1
ATOM 1560 O O . ARG B 1 85 ? 5.664 -4.605 -2.09 1 98.88 85 ARG B O 1
ATOM 1567 N N . SER B 1 86 ? 5.766 -3.73 -0.066 1 98.88 86 SER B N 1
ATOM 1568 C CA . SER B 1 86 ? 5.66 -5.055 0.541 1 98.88 86 SER B CA 1
ATOM 1569 C C . SER B 1 86 ? 4.312 -5.695 0.238 1 98.88 86 SER B C 1
ATOM 1571 O O . SER B 1 86 ? 4.246 -6.875 -0.117 1 98.88 86 SER B O 1
ATOM 1573 N N . ALA B 1 87 ? 3.244 -4.941 0.366 1 98.94 87 ALA B N 1
ATOM 1574 C CA . ALA B 1 87 ? 1.91 -5.457 0.067 1 98.94 87 ALA B CA 1
ATOM 1575 C C . ALA B 1 87 ? 1.782 -5.82 -1.41 1 98.94 87 ALA B C 1
ATOM 1577 O O . ALA B 1 87 ? 1.272 -6.891 -1.752 1 98.94 87 ALA B O 1
ATOM 1578 N N . ILE B 1 88 ? 2.248 -4.984 -2.262 1 98.81 88 ILE B N 1
ATOM 1579 C CA . ILE B 1 88 ? 2.203 -5.23 -3.699 1 98.81 88 ILE B CA 1
ATOM 1580 C C . ILE B 1 88 ? 3.072 -6.438 -4.043 1 98.81 88 ILE B C 1
ATOM 1582 O O . ILE B 1 88 ? 2.738 -7.215 -4.941 1 98.81 88 ILE B O 1
ATOM 1586 N N . GLY B 1 89 ? 4.199 -6.57 -3.305 1 98.69 89 GLY B N 1
ATOM 1587 C CA . GLY B 1 89 ? 5.027 -7.75 -3.49 1 98.69 89 GLY B CA 1
ATOM 1588 C C . GLY B 1 89 ? 4.273 -9.047 -3.277 1 98.69 89 GLY B C 1
ATOM 1589 O O . GLY B 1 89 ? 4.465 -10.016 -4.02 1 98.69 89 GLY B O 1
ATOM 1590 N N . ILE B 1 90 ? 3.438 -9.055 -2.285 1 98.81 90 ILE B N 1
ATOM 1591 C CA . ILE B 1 90 ? 2.619 -10.234 -2.023 1 98.81 90 ILE B CA 1
ATOM 1592 C C . ILE B 1 90 ? 1.637 -10.445 -3.172 1 98.81 90 ILE B C 1
ATOM 1594 O O . ILE B 1 90 ? 1.501 -11.555 -3.682 1 98.81 90 ILE B O 1
ATOM 1598 N N . ALA B 1 91 ? 0.94 -9.406 -3.607 1 98.81 91 ALA B N 1
ATOM 1599 C CA . ALA B 1 91 ? 0.026 -9.508 -4.742 1 98.81 91 ALA B CA 1
ATOM 1600 C C . ALA B 1 91 ? 0.754 -9.992 -5.992 1 98.81 91 ALA B C 1
ATOM 1602 O O . ALA B 1 91 ? 0.23 -10.82 -6.738 1 98.81 91 ALA B O 1
ATOM 1603 N N . HIS B 1 92 ? 1.946 -9.5 -6.184 1 98.56 92 HIS B N 1
ATOM 1604 C CA . HIS B 1 92 ? 2.771 -9.891 -7.32 1 98.56 92 HIS B CA 1
ATOM 1605 C C . HIS B 1 92 ? 3.129 -11.367 -7.266 1 98.56 92 HIS B C 1
ATOM 1607 O O . HIS B 1 92 ? 3.041 -12.07 -8.273 1 98.56 92 HIS B O 1
ATOM 1613 N N . HIS B 1 93 ? 3.51 -11.812 -6.137 1 98 93 HIS B N 1
ATOM 1614 C CA . HIS B 1 93 ? 3.893 -13.211 -5.938 1 98 93 HIS B CA 1
ATOM 1615 C C . HIS B 1 93 ? 2.764 -14.148 -6.34 1 98 93 HIS B C 1
ATOM 1617 O O . HIS B 1 93 ? 3.002 -15.164 -6.996 1 98 93 HIS B O 1
ATOM 1623 N N . TYR B 1 94 ? 1.551 -13.805 -6.035 1 97.5 94 TYR B N 1
ATOM 1624 C CA . TYR B 1 94 ? 0.415 -14.695 -6.254 1 97.5 94 TYR B CA 1
ATOM 1625 C C . TYR B 1 94 ? -0.254 -14.406 -7.59 1 97.5 94 TYR B C 1
ATOM 1627 O O . TYR B 1 94 ? -1.267 -15.023 -7.93 1 97.5 94 TYR B O 1
ATOM 1635 N N . GLY B 1 95 ? 0.246 -13.406 -8.328 1 97.25 95 GLY B N 1
ATOM 1636 C CA . GLY B 1 95 ? -0.272 -13.117 -9.656 1 97.25 95 GLY B CA 1
ATOM 1637 C C . GLY B 1 95 ? -1.635 -12.453 -9.633 1 97.25 95 GLY B C 1
ATOM 1638 O O . GLY B 1 95 ? -2.461 -12.688 -10.516 1 97.25 95 GLY B O 1
ATOM 1639 N N . VAL B 1 96 ? -1.878 -11.594 -8.641 1 98.06 96 VAL B N 1
ATOM 1640 C CA . VAL B 1 96 ? -3.229 -11.055 -8.523 1 98.06 96 VAL B CA 1
ATOM 1641 C C . VAL B 1 96 ? -3.195 -9.539 -8.688 1 98.0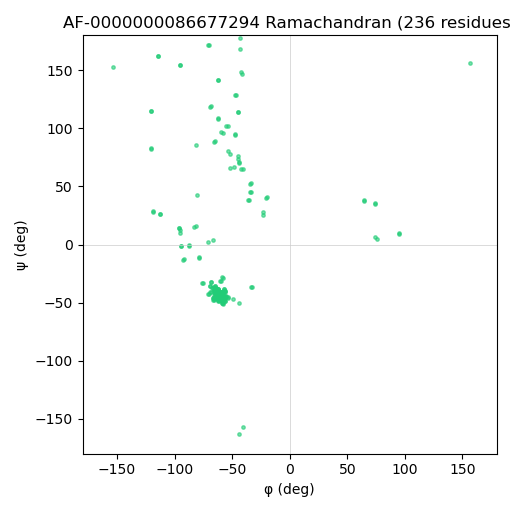6 96 VAL B C 1
ATOM 1643 O O . VAL B 1 96 ? -4.043 -8.828 -8.133 1 98.06 96 VAL B O 1
ATOM 1646 N N . ILE B 1 97 ? -2.266 -8.977 -9.406 1 98.31 97 ILE B N 1
ATOM 1647 C CA . ILE B 1 97 ? -2.172 -7.535 -9.609 1 98.31 97 ILE B CA 1
ATOM 1648 C C . ILE B 1 97 ? -3.412 -7.035 -10.352 1 98.31 97 ILE B C 1
ATOM 1650 O O . ILE B 1 97 ? -4 -6.02 -9.969 1 98.31 97 ILE B O 1
ATOM 1654 N N . ASP B 1 98 ? -3.789 -7.754 -11.398 1 97.62 98 ASP B N 1
ATOM 1655 C CA . ASP B 1 98 ? -4.941 -7.305 -12.172 1 97.62 98 ASP B CA 1
ATOM 1656 C C . ASP B 1 98 ? -6.227 -7.387 -11.359 1 97.62 98 ASP B C 1
ATOM 1658 O O . ASP B 1 98 ? -7.004 -6.434 -11.312 1 97.62 98 ASP B O 1
ATOM 1662 N N . PRO B 1 99 ? -6.48 -8.469 -10.664 1 97.88 99 PRO B N 1
ATOM 1663 C CA . PRO B 1 99 ? -7.637 -8.5 -9.766 1 97.88 99 PRO B CA 1
ATOM 1664 C C . PRO B 1 99 ? -7.602 -7.383 -8.727 1 97.88 99 PRO B C 1
ATOM 1666 O O . PRO B 1 99 ? -8.648 -6.844 -8.352 1 97.88 99 PRO B O 1
ATOM 1669 N N . LEU B 1 100 ? -6.453 -7.062 -8.195 1 98.56 100 LEU B N 1
ATOM 1670 C CA . LEU B 1 100 ? -6.305 -5.988 -7.219 1 98.56 100 LEU B CA 1
ATOM 1671 C C . LEU B 1 100 ? -6.707 -4.648 -7.82 1 98.56 100 LEU B C 1
ATOM 1673 O O . LEU B 1 100 ? -7.457 -3.887 -7.203 1 98.56 100 LEU B O 1
ATOM 1677 N N . ARG B 1 101 ? -6.238 -4.344 -9.016 1 97.81 101 ARG B N 1
ATOM 1678 C CA . ARG B 1 101 ? -6.637 -3.125 -9.711 1 97.81 101 ARG B CA 1
ATOM 1679 C C . ARG B 1 101 ? -8.148 -3.061 -9.883 1 97.81 101 ARG B C 1
ATOM 1681 O O . ARG B 1 101 ? -8.758 -2.014 -9.656 1 97.81 101 ARG B O 1
ATOM 1688 N N . ALA B 1 102 ? -8.68 -4.176 -10.336 1 97.75 102 ALA B N 1
ATOM 1689 C CA . ALA B 1 102 ? -10.125 -4.242 -10.555 1 97.75 102 ALA B CA 1
ATOM 1690 C C . ALA B 1 102 ? -10.883 -3.998 -9.25 1 97.75 102 ALA B C 1
ATOM 1692 O O . ALA B 1 102 ? -11.898 -3.295 -9.242 1 97.75 102 ALA B O 1
ATOM 1693 N N . SER B 1 103 ? -10.414 -4.613 -8.219 1 98.31 103 SER B N 1
ATOM 1694 C CA . SER B 1 103 ? -11.047 -4.43 -6.918 1 98.31 103 SER B CA 1
ATOM 1695 C C . SER B 1 103 ? -11.047 -2.963 -6.504 1 98.31 103 SER B C 1
ATOM 1697 O O . SER B 1 103 ? -12.07 -2.43 -6.082 1 98.31 103 SER B O 1
ATOM 1699 N N . ILE B 1 104 ? -9.93 -2.311 -6.566 1 98.19 104 ILE B N 1
ATOM 1700 C CA . ILE B 1 104 ? -9.781 -0.907 -6.199 1 98.19 104 ILE B CA 1
ATOM 1701 C C . ILE B 1 104 ? -10.719 -0.05 -7.051 1 98.19 104 ILE B C 1
ATOM 1703 O O . ILE B 1 104 ? -11.406 0.833 -6.535 1 98.19 104 ILE B O 1
ATOM 1707 N N . ALA B 1 105 ? -10.734 -0.327 -8.32 1 97.25 105 ALA B N 1
ATOM 1708 C CA . ALA B 1 105 ? -11.609 0.409 -9.227 1 97.25 105 ALA B CA 1
ATOM 1709 C C . ALA B 1 105 ? -13.07 0.222 -8.852 1 97.25 105 ALA B C 1
ATOM 1711 O O . ALA B 1 105 ? -13.859 1.175 -8.883 1 97.25 105 ALA B O 1
ATOM 1712 N N . GLU B 1 106 ? -13.461 -0.991 -8.578 1 97.88 106 GLU B N 1
ATOM 1713 C CA . GLU B 1 106 ? -14.836 -1.29 -8.211 1 97.88 106 GLU B CA 1
ATOM 1714 C C . GLU B 1 106 ? -15.242 -0.543 -6.941 1 97.88 106 GLU B C 1
ATOM 1716 O O . GLU B 1 106 ? -16.328 0.048 -6.883 1 97.88 106 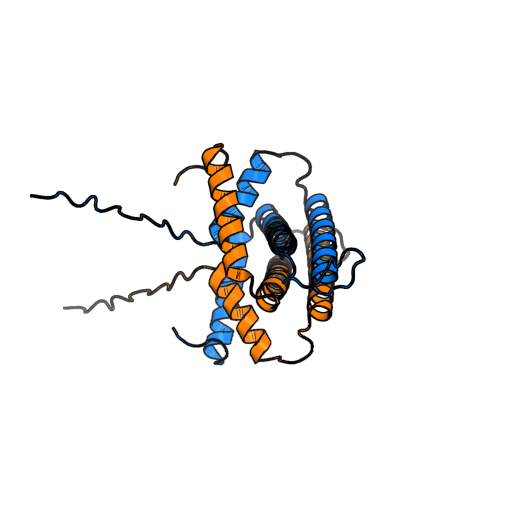GLU B O 1
ATOM 1721 N N . HIS B 1 107 ? -14.414 -0.572 -5.91 1 98.19 107 HIS B N 1
ATOM 1722 C CA . HIS B 1 107 ? -14.719 0.144 -4.676 1 98.19 107 HIS B CA 1
ATOM 1723 C C . HIS B 1 107 ? -14.797 1.648 -4.918 1 98.19 107 HIS B C 1
ATOM 1725 O O . HIS B 1 107 ? -15.664 2.324 -4.367 1 98.19 107 HIS B O 1
ATOM 1731 N N . HIS B 1 108 ? -13.836 2.092 -5.688 1 97.38 108 HIS B N 1
ATOM 1732 C CA . HIS B 1 108 ? -13.867 3.51 -6.035 1 97.38 108 HIS B CA 1
ATOM 1733 C C . HIS B 1 108 ? -15.188 3.887 -6.699 1 97.38 108 HIS B C 1
ATOM 1735 O O . HIS B 1 108 ? -15.82 4.871 -6.312 1 97.38 108 HIS B O 1
ATOM 1741 N N . ALA B 1 109 ? -15.617 3.131 -7.668 1 96.81 109 ALA B N 1
ATOM 1742 C CA . ALA B 1 109 ? -16.859 3.391 -8.391 1 96.81 109 ALA B CA 1
ATOM 1743 C C . ALA B 1 109 ? -18.047 3.377 -7.445 1 96.81 109 ALA B C 1
ATOM 1745 O O . ALA B 1 109 ? -18.969 4.199 -7.574 1 96.81 109 ALA B O 1
ATOM 1746 N N . ARG B 1 110 ? -18.016 2.461 -6.57 1 97.62 110 ARG B N 1
ATOM 1747 C CA . ARG B 1 110 ? -19.109 2.35 -5.609 1 97.62 110 ARG B CA 1
ATOM 1748 C C . ARG B 1 110 ? -19.203 3.598 -4.738 1 97.62 110 ARG B C 1
ATOM 1750 O O . ARG B 1 110 ? -20.281 4.148 -4.543 1 97.62 110 ARG B O 1
ATOM 1757 N N . TYR B 1 111 ? -18.125 4.039 -4.203 1 97.75 111 TYR B N 1
ATOM 1758 C CA . TYR B 1 111 ? -18.125 5.215 -3.338 1 97.75 111 TYR B CA 1
ATOM 1759 C C . TYR B 1 111 ? -18.438 6.473 -4.133 1 97.75 111 TYR B C 1
ATOM 1761 O O . TYR B 1 111 ? -19.047 7.41 -3.602 1 97.75 111 TYR B O 1
ATOM 1769 N N . ARG B 1 112 ? -18.062 6.531 -5.336 1 96.44 112 ARG B N 1
ATOM 1770 C CA . ARG B 1 112 ? -18.453 7.641 -6.207 1 96.44 112 ARG B CA 1
ATOM 1771 C C . ARG B 1 112 ? -19.953 7.652 -6.453 1 96.44 112 ARG B C 1
ATOM 1773 O O . ARG B 1 112 ? -20.594 8.695 -6.352 1 96.44 112 ARG B O 1
ATOM 1780 N N . ALA B 1 113 ? -20.453 6.527 -6.746 1 96.81 113 ALA B N 1
ATOM 1781 C CA . ALA B 1 113 ? -21.875 6.398 -7 1 96.81 11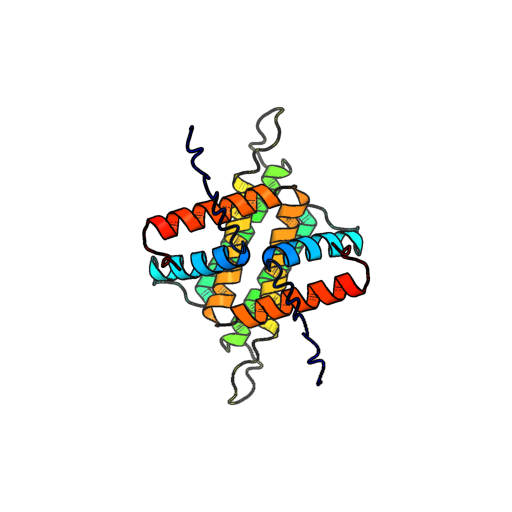3 ALA B CA 1
ATOM 1782 C C . ALA B 1 113 ? -22.703 6.801 -5.773 1 96.81 113 ALA B C 1
ATOM 1784 O O . ALA B 1 113 ? -23.797 7.348 -5.902 1 96.81 113 ALA B O 1
ATOM 1785 N N . ASN B 1 114 ? -22.125 6.562 -4.586 1 97.06 114 ASN B N 1
ATOM 1786 C CA . ASN B 1 114 ? -22.828 6.871 -3.338 1 97.06 114 ASN B CA 1
ATOM 1787 C C . ASN B 1 114 ? -22.578 8.312 -2.9 1 97.06 114 ASN B C 1
ATOM 1789 O O . ASN B 1 114 ? -22.984 8.719 -1.812 1 97.06 114 ASN B O 1
ATOM 1793 N N . GLY B 1 115 ? -21.781 9.078 -3.672 1 95.94 115 GLY B N 1
ATOM 1794 C CA . GLY B 1 115 ? -21.672 10.516 -3.469 1 95.94 115 GLY B CA 1
ATOM 1795 C C . GLY B 1 115 ? -20.5 10.906 -2.582 1 95.94 115 GLY B C 1
ATOM 1796 O O . GLY B 1 115 ? -20.391 12.062 -2.18 1 95.94 115 GLY B O 1
ATOM 1797 N N . TYR B 1 116 ? -19.625 9.883 -2.297 1 96.75 116 TYR B N 1
ATOM 1798 C CA . TYR B 1 116 ? -18.547 10.18 -1.364 1 96.75 116 TYR B CA 1
ATOM 1799 C C . TYR B 1 116 ? -17.281 10.633 -2.107 1 96.75 116 TYR B C 1
ATOM 1801 O O . TYR B 1 116 ? -16.328 11.117 -1.494 1 96.75 116 TYR B O 1
ATOM 1809 N N . ILE B 1 117 ? -17.219 10.445 -3.443 1 95.94 117 ILE B N 1
ATOM 1810 C CA . ILE B 1 117 ? -16.125 10.93 -4.285 1 95.94 117 ILE B CA 1
ATOM 1811 C C . ILE B 1 117 ? -16.672 11.883 -5.34 1 95.94 117 ILE B C 1
ATOM 1813 O O . ILE B 1 117 ? -17.484 11.492 -6.188 1 95.94 117 ILE B O 1
ATOM 1817 N N . PRO B 1 118 ? -16.25 13.094 -5.211 1 89.69 118 PRO B N 1
ATOM 1818 C CA . PRO B 1 118 ? -16.797 14.078 -6.152 1 89.69 118 PRO B CA 1
ATOM 1819 C C . PRO B 1 118 ? -16.438 13.758 -7.605 1 89.69 118 PRO B C 1
ATOM 1821 O O . PRO B 1 118 ? -15.367 13.219 -7.879 1 89.69 118 PRO B O 1
ATOM 1824 N N . SER B 1 119 ? -17.359 13.984 -8.508 1 77.94 119 SER B N 1
ATOM 1825 C CA . SER B 1 119 ? -17.141 13.797 -9.938 1 77.94 119 SER B CA 1
ATOM 1826 C C . SER B 1 119 ? -16.156 14.836 -10.484 1 77.94 119 SER B C 1
ATOM 1828 O O . SER B 1 119 ? -16.156 15.984 -10.047 1 77.94 119 SER B O 1
ATOM 1830 N N . GLN B 1 120 ? -15 14.352 -11.031 1 58.97 120 GLN B N 1
ATOM 1831 C CA . GLN B 1 120 ? -14.172 15.367 -11.672 1 58.97 120 GLN B CA 1
ATOM 1832 C C . GLN B 1 120 ? -14.945 16.109 -12.758 1 58.97 120 GLN B C 1
ATOM 1834 O O . GLN B 1 120 ? -15.883 15.57 -13.344 1 58.97 120 GLN B O 1
#

Foldseek 3Di:
DDPPPPPPCCVVVDDPLVVLLVVLVVVCVVVVPQLDLVSLVVQLVVLVVQLVVLVCVQVVVDDPPDDDDRDDCVSNVVSVSSNVSSVSSNCVVVVCSVVVVVVVVVVVVVCVVVPNDDDD/DDPPPPPPCCVVVDDPLVVLLVVLVVVCVVVVPQLDLVSLVVQLVVLVVQLVVLVCVQVVNDDPPDDDDRDDCVSNVVSVSSNVSSVSSNCVVVVCSVVVVVVVVVVVVVCVVVPNDDDD

Secondary structure (DSSP, 8-state):
---------------HHHHHHHHHHHHHHHS-SS-SHHHHHHHHHHHHHHHHHHHHHHTT-SS---SSS----HHHHHHHHHHHHHHHHHHHHTT-HHHHHHHHHHHHHHHHHTTSS---/---------------HHHHHHHHHHHHHHHS-SS-SHHHHHHHHHHHHHHHHHHHHHHTT-SS---SSS----HHHHHHHHHHHHHHHHHHHHTT-HHHHHHHHHHHHHHHHHTTSS---

Radius of gyration: 20.11 Å; Cα contacts (8 Å, |Δi|>4): 237; chains: 2; bounding box: 47×63×66 Å

Sequence (240 aa):
MSDEPTTTSDTNTGDTFTHLVELVAALDRRFPSHNGPFERVSRLAEEAGELAAAVNHAEGMGVKNDKHGTPDLTNLVKEVEDVLRSAIGIAHHYGVIDPLRASIAEHHARYRANGYIPSQMSDEPTTTSDTNTGDTFTHLVELVAALDRRFPSHNGPFERVSRLAEEAGELAAAVNHAEGMGVKNDKHGTPDLTNLVKEVEDVLRSAIGIAHHYGVIDPLRASIAEHHARYRANGYIPSQ

pLDDT: mean 85.71, std 22.4, range [29.5, 98.94]

Organism: NCBI:txid175570

Solvent-accessible surface area (backbone atoms only — not comparable to full-atom values): 13616 Å² total; per-residue (Å²): 136,84,80,71,78,74,72,71,73,72,68,73,76,64,42,62,43,56,41,48,53,48,44,40,54,23,47,42,67,77,48,69,67,83,70,46,74,67,49,37,46,50,49,31,53,52,28,49,50,52,29,45,51,35,50,34,46,72,68,52,66,38,87,78,57,66,80,98,63,83,73,80,54,64,64,41,41,52,26,38,50,48,32,46,41,30,44,48,40,50,33,52,74,73,68,36,54,66,61,37,52,50,48,50,49,51,53,34,51,50,40,33,74,72,66,51,36,79,81,129,136,84,79,70,79,73,71,70,73,72,67,74,76,65,42,64,43,55,43,46,53,47,41,39,54,22,48,41,66,76,48,70,67,82,70,46,74,67,49,37,44,51,47,30,53,52,29,49,49,51,31,46,52,35,51,32,45,70,70,54,46,49,85,78,56,65,80,97,65,82,72,80,56,62,63,41,41,51,26,39,49,47,32,47,41,31,43,49,40,50,34,53,74,74,68,37,54,66,60,36,52,50,50,50,50,51,54,34,52,52,40,33,74,72,66,51,37,79,81,128